Protein AF-A0A957ZI85-F1 (afdb_monomer)

Secondary structure (DSSP, 8-state):
---TTSHHHHHHHTTT-HHHHHHHHHHHTTS---HHHHHHHHHHHHHS--GGGHHHHHHHHHHHHHTTTTT-GGGHHHHHHHHHHGGG--GGGHHHHHHHHT---EETTTTEE--HHHHHHHHHHHHTT-HHHHHHHHHHHHT-S---TTT-TTHHHHHHHHHHTT-HHHHHHHHHHT---TT----S-HHHHHHHHHT-TTS-HHHHHHHHHHHTT---HHHHHHHHHHHHS-TTS---HHHHHHHHHHHHTT-

Sequence (255 aa):
MSDERSPAAALRSLAGRPEEASELAATIIQGNHTKDILRAALKVLAEYPNYAARPALITLYTRSGRDKGKHDQGGYLRAAILKALQPVARREDADLLIQACETYEYWPPDFAEDAVLIRSAGLVALADLDDEAARYQAARILVDPLVARMTGEPAVTAARVLGALGDTLPLYALACQNVPAEDALVTCVPEVTAECLRQLTALPVMVAERLLERYAATNSSILRMGLFDLMLNHREGPLGRSYLARFLQETTDMD

Solvent-accessible surface area (backbone atoms only — not comparable to full-atom values): 13665 Å² total; per-residue (Å²): 133,85,64,78,82,37,71,60,45,52,50,59,74,31,68,96,36,60,68,63,33,19,55,52,22,46,54,52,56,66,53,94,67,56,70,69,48,44,52,53,28,31,50,42,25,48,75,35,69,49,67,85,32,41,69,41,40,53,51,45,42,58,58,58,58,70,61,70,33,80,91,30,71,52,24,58,60,52,19,40,38,36,48,29,33,40,89,50,62,53,67,90,46,44,66,61,24,52,50,28,51,69,47,80,40,68,49,84,91,79,54,50,75,37,18,36,49,24,21,33,28,14,42,56,38,24,47,79,62,36,59,68,63,26,47,56,52,22,57,55,40,48,72,46,85,82,44,40,90,91,62,21,31,27,20,31,51,19,35,51,52,30,31,76,73,64,49,45,64,68,35,50,52,51,38,68,60,53,50,80,53,100,83,56,74,69,81,69,56,56,54,31,43,10,41,20,37,41,44,44,24,79,55,58,66,76,58,51,51,52,48,45,69,58,48,69,81,53,88,48,66,57,42,45,49,14,48,47,47,17,29,60,58,18,73,93,46,67,48,64,58,72,58,56,54,49,52,54,50,60,54,60,76,72,110

Mean predicted aligned error: 5.29 Å

Structure (mmCIF, N/CA/C/O backbone):
data_AF-A0A957ZI85-F1
#
_entry.id   AF-A0A957ZI85-F1
#
loop_
_atom_site.group_PDB
_atom_site.id
_atom_site.type_symbol
_atom_site.label_atom_id
_atom_site.label_alt_id
_atom_site.label_comp_id
_atom_site.label_asym_id
_atom_site.label_entity_id
_atom_site.label_seq_id
_atom_site.pdbx_PDB_ins_code
_atom_site.Cartn_x
_atom_site.Cartn_y
_atom_site.Cartn_z
_atom_site.occupancy
_atom_site.B_iso_or_equiv
_atom_site.auth_seq_id
_atom_site.auth_comp_id
_atom_site.auth_asym_id
_atom_site.auth_atom_id
_atom_site.pdbx_PDB_model_num
ATOM 1 N N . MET A 1 1 ? 1.442 -11.304 39.304 1.00 41.91 1 MET A N 1
ATOM 2 C CA . MET A 1 1 ? 0.254 -12.113 38.969 1.00 41.91 1 MET A CA 1
ATOM 3 C C . MET A 1 1 ? -0.113 -11.809 37.531 1.00 41.91 1 MET A C 1
ATOM 5 O O . MET A 1 1 ? -0.599 -10.723 37.255 1.00 41.91 1 MET A O 1
ATOM 9 N N . SER A 1 2 ? 0.256 -12.701 36.617 1.00 46.19 2 SER A N 1
ATOM 10 C CA . SER A 1 2 ? -0.093 -12.643 35.197 1.00 46.19 2 SER A CA 1
ATOM 11 C C . SER A 1 2 ? -1.607 -12.775 35.045 1.00 46.19 2 SER A C 1
ATOM 13 O O . SER A 1 2 ? -2.190 -13.751 35.508 1.00 46.19 2 SER A O 1
ATOM 15 N N . ASP A 1 3 ? -2.240 -11.762 34.461 1.00 52.66 3 ASP A N 1
ATOM 16 C CA . ASP A 1 3 ? -3.693 -11.667 34.360 1.00 52.66 3 ASP A CA 1
ATOM 17 C C . ASP A 1 3 ? -4.217 -12.578 33.236 1.00 52.66 3 ASP A C 1
ATOM 19 O O . ASP A 1 3 ? -4.345 -12.177 32.073 1.00 52.66 3 ASP A O 1
ATOM 23 N N . GLU A 1 4 ? -4.496 -13.834 33.590 1.00 53.34 4 GLU A N 1
ATOM 24 C CA . GLU A 1 4 ? -5.172 -14.823 32.735 1.00 53.34 4 GLU A CA 1
ATOM 25 C C . GLU A 1 4 ? -6.558 -14.349 32.258 1.00 53.34 4 GLU A C 1
ATOM 27 O O . GLU A 1 4 ? -7.108 -14.929 31.326 1.00 53.34 4 GLU A O 1
ATOM 32 N N . ARG A 1 5 ? -7.108 -13.263 32.827 1.00 66.31 5 ARG A N 1
ATOM 33 C CA . ARG A 1 5 ? -8.379 -12.647 32.405 1.00 66.31 5 ARG A CA 1
ATOM 34 C C . ARG A 1 5 ? -8.211 -11.445 31.476 1.00 66.31 5 ARG A C 1
ATOM 36 O O . ARG A 1 5 ? -9.204 -10.810 31.121 1.00 66.31 5 ARG A O 1
ATOM 43 N N . SER A 1 6 ? -6.988 -11.107 31.068 1.00 82.38 6 SER A N 1
ATOM 44 C CA . SER A 1 6 ? -6.785 -9.991 30.141 1.00 82.38 6 SER A CA 1
ATOM 45 C C . SER A 1 6 ? -7.401 -10.298 28.760 1.00 82.38 6 SER A C 1
ATOM 47 O O . SER A 1 6 ? -7.265 -11.420 28.266 1.00 82.38 6 SER A O 1
ATOM 49 N N . PRO A 1 7 ? -8.013 -9.316 28.066 1.00 84.50 7 PRO A N 1
ATOM 50 C CA . PRO A 1 7 ? -8.567 -9.518 26.721 1.00 84.50 7 PRO A CA 1
ATOM 51 C C . PRO A 1 7 ? -7.552 -10.079 25.711 1.00 84.50 7 PRO A C 1
ATOM 53 O O . PRO A 1 7 ? -7.902 -10.851 24.824 1.00 84.50 7 PRO A O 1
ATOM 56 N N . ALA A 1 8 ? -6.268 -9.749 25.878 1.00 81.44 8 ALA A N 1
ATOM 57 C CA . ALA A 1 8 ? -5.191 -10.307 25.065 1.00 81.44 8 ALA A CA 1
ATOM 58 C C . ALA A 1 8 ? -4.946 -11.804 25.336 1.00 81.44 8 ALA A C 1
ATOM 60 O O . ALA A 1 8 ? -4.606 -12.541 24.413 1.00 81.44 8 ALA A O 1
ATOM 61 N N . ALA A 1 9 ? -5.101 -12.269 26.581 1.00 84.19 9 ALA A N 1
ATOM 62 C CA . ALA A 1 9 ? -5.040 -13.693 26.903 1.00 84.19 9 ALA A CA 1
ATOM 63 C C . ALA A 1 9 ? -6.247 -14.447 26.326 1.00 84.19 9 ALA A C 1
ATOM 65 O O . ALA A 1 9 ? -6.055 -15.510 25.741 1.00 84.19 9 ALA A O 1
ATOM 66 N N . ALA A 1 10 ? -7.442 -13.852 26.392 1.00 86.69 10 ALA A N 1
ATOM 67 C CA . ALA A 1 10 ? -8.656 -14.416 25.801 1.00 86.69 10 ALA A CA 1
ATOM 68 C C . ALA A 1 10 ? -8.564 -14.550 24.267 1.00 86.69 10 ALA A C 1
ATOM 70 O O . ALA A 1 10 ? -8.914 -15.590 23.719 1.00 86.69 10 ALA A O 1
ATOM 71 N N . LEU A 1 11 ? -8.011 -13.554 23.561 1.00 88.50 11 LEU A N 1
ATOM 72 C CA . LEU A 1 11 ? -7.757 -13.679 22.117 1.00 88.50 11 LEU A CA 1
ATOM 73 C C . LEU A 1 11 ? -6.770 -14.813 21.801 1.00 88.50 11 LEU A C 1
ATOM 75 O O . LEU A 1 11 ? -6.975 -15.562 20.851 1.00 88.50 11 LEU A O 1
ATOM 79 N N . ARG A 1 12 ? -5.715 -14.980 22.611 1.00 86.88 12 ARG A N 1
ATOM 80 C CA . ARG A 1 12 ? -4.753 -16.080 22.430 1.00 86.88 12 ARG A CA 1
ATOM 81 C C . ARG A 1 12 ? -5.372 -17.452 22.684 1.00 86.88 12 ARG A C 1
ATOM 83 O O . ARG A 1 12 ? -5.017 -18.395 21.986 1.00 86.88 12 ARG A O 1
ATOM 90 N N . SER A 1 13 ? -6.285 -17.579 23.647 1.00 89.69 13 SER A N 1
ATOM 91 C CA . SER A 1 13 ? -6.955 -18.857 23.919 1.00 89.69 13 SER A CA 1
ATOM 92 C C . SER A 1 13 ? -7.952 -19.262 22.830 1.00 89.69 13 SER A C 1
ATOM 94 O O . SER A 1 13 ? -8.371 -20.414 22.797 1.00 89.69 13 SER A O 1
ATOM 96 N N . LEU A 1 14 ? -8.319 -18.340 21.934 1.00 92.12 14 LEU A N 1
ATOM 97 C CA . LEU A 1 14 ? -9.145 -18.603 20.753 1.00 92.12 14 LEU A CA 1
ATOM 98 C C . LEU A 1 14 ? -8.314 -18.918 19.496 1.00 92.12 14 LEU A C 1
ATOM 100 O O . LEU A 1 14 ? -8.848 -18.924 18.389 1.00 92.12 14 LEU A O 1
ATOM 104 N N . ALA A 1 15 ? -7.014 -19.204 19.635 1.00 85.69 15 ALA A N 1
ATOM 105 C CA . ALA A 1 15 ? -6.193 -19.651 18.513 1.00 85.69 15 ALA A CA 1
ATOM 106 C C . ALA A 1 15 ? -6.822 -20.881 17.826 1.00 85.69 15 ALA A C 1
ATOM 108 O O . ALA A 1 15 ? -7.161 -21.867 18.480 1.00 85.69 15 ALA A O 1
ATOM 109 N N . GLY A 1 16 ? -6.994 -20.808 16.503 1.00 88.00 16 GLY A N 1
ATOM 110 C CA . GLY A 1 16 ? -7.672 -21.843 15.713 1.00 88.00 16 GLY A CA 1
ATOM 111 C C . GLY A 1 16 ? -9.207 -21.767 15.711 1.00 88.00 16 GLY A C 1
ATOM 112 O O . GLY A 1 16 ? -9.840 -22.624 15.101 1.00 88.00 16 GLY A O 1
ATOM 113 N N . ARG A 1 17 ? -9.812 -20.756 16.352 1.00 94.94 17 ARG A N 1
ATOM 114 C CA . ARG A 1 17 ? -11.267 -20.502 16.374 1.00 94.94 17 ARG A CA 1
ATOM 115 C C . ARG A 1 17 ? -11.562 -19.117 15.776 1.00 94.94 17 ARG A C 1
ATOM 117 O O . ARG A 1 17 ? -11.814 -18.171 16.523 1.00 94.94 17 ARG A O 1
ATOM 124 N N . PRO A 1 18 ? -11.473 -18.971 14.440 1.00 94.00 18 PRO A N 1
ATOM 125 C CA . PRO A 1 18 ? -11.445 -17.664 13.781 1.00 94.00 18 PRO A CA 1
ATOM 126 C C . PRO A 1 18 ? -12.722 -16.842 13.987 1.00 94.00 18 PRO A C 1
ATOM 128 O O . PRO A 1 18 ? -12.631 -15.648 14.256 1.00 94.00 18 PRO A O 1
ATOM 131 N N . GLU A 1 19 ? -13.898 -17.471 13.924 1.00 94.38 19 GLU A N 1
ATOM 132 C CA . GLU A 1 19 ? -15.188 -16.790 14.105 1.00 94.38 19 GLU A CA 1
ATOM 133 C C . GLU A 1 19 ? -15.306 -16.177 15.508 1.00 94.38 19 GLU A C 1
ATOM 135 O O . GLU A 1 19 ? -15.520 -14.976 15.655 1.00 94.38 19 GLU A O 1
ATOM 140 N N . GLU A 1 20 ? -15.046 -16.967 16.549 1.00 95.94 20 GLU A N 1
ATOM 141 C CA . GLU A 1 20 ? -15.120 -16.502 17.939 1.00 95.94 20 GLU A CA 1
ATOM 142 C C . GLU A 1 20 ? -14.052 -15.455 18.266 1.00 95.94 20 GLU A C 1
ATOM 144 O O . GLU A 1 20 ? -14.311 -14.490 18.990 1.00 95.94 20 GLU A O 1
ATOM 149 N N . ALA A 1 21 ? -12.840 -15.620 17.726 1.00 95.81 21 ALA A N 1
ATOM 150 C CA . ALA A 1 21 ? -11.788 -14.622 17.867 1.00 95.81 21 ALA A CA 1
ATOM 151 C C . ALA A 1 21 ? -12.209 -13.292 17.224 1.00 95.81 21 ALA A C 1
ATOM 153 O O . ALA A 1 21 ? -11.975 -12.230 17.805 1.00 95.81 21 ALA A O 1
ATOM 154 N N . SER A 1 22 ? -12.861 -13.352 16.061 1.00 96.81 22 SER A N 1
ATOM 155 C CA . SER A 1 22 ? -13.368 -12.191 15.331 1.00 96.81 22 SER A CA 1
ATOM 156 C C . SER A 1 22 ? -14.503 -11.479 16.080 1.00 96.81 22 SER A C 1
ATOM 158 O O . SER A 1 22 ? -14.484 -10.252 16.212 1.00 96.81 22 SER A O 1
ATOM 160 N N . GLU A 1 23 ? -15.453 -12.217 16.658 1.00 97.19 23 GLU A N 1
ATOM 161 C CA . GLU A 1 23 ? -16.519 -11.662 17.510 1.00 97.19 23 GLU A CA 1
ATOM 162 C C . GLU A 1 23 ? -15.967 -10.989 18.777 1.00 97.19 23 GLU A C 1
ATOM 164 O O . GLU A 1 23 ? -16.347 -9.860 19.122 1.00 97.19 23 GLU A O 1
ATOM 169 N N . LEU A 1 24 ? -15.018 -11.645 19.454 1.00 96.50 24 LEU A N 1
ATOM 170 C CA . LEU A 1 24 ? -14.359 -11.071 20.625 1.00 96.50 24 LEU A CA 1
ATOM 171 C C . LEU A 1 24 ? -13.568 -9.812 20.248 1.00 96.50 24 LEU A C 1
ATOM 173 O O . LEU A 1 24 ? -13.651 -8.800 20.944 1.00 96.50 24 LEU A O 1
ATOM 177 N N . ALA A 1 25 ? -12.830 -9.838 19.137 1.00 97.38 25 ALA A N 1
ATOM 178 C CA . ALA A 1 25 ? -12.077 -8.686 18.657 1.00 97.38 25 ALA A CA 1
ATOM 179 C C . ALA A 1 25 ? -12.993 -7.499 18.311 1.00 97.38 25 ALA A C 1
ATOM 181 O O . ALA A 1 25 ? -12.693 -6.368 18.703 1.00 97.38 25 ALA A O 1
ATOM 182 N N . ALA A 1 26 ? -14.138 -7.752 17.665 1.00 97.50 26 ALA A N 1
ATOM 183 C CA . ALA A 1 26 ? -15.158 -6.741 17.383 1.00 97.50 26 ALA A CA 1
ATOM 184 C C . ALA A 1 26 ? -15.725 -6.105 18.665 1.00 97.50 26 ALA A C 1
ATOM 186 O O . ALA A 1 26 ? -16.021 -4.908 18.686 1.00 97.50 26 ALA A O 1
ATOM 187 N N . THR A 1 27 ? -15.835 -6.883 19.745 1.00 96.62 27 THR A N 1
ATOM 188 C CA . THR A 1 27 ? -16.238 -6.383 21.069 1.00 96.62 27 THR A CA 1
ATOM 189 C C . THR A 1 27 ? -15.130 -5.542 21.709 1.00 96.62 27 THR A C 1
ATOM 191 O O . THR A 1 27 ? -15.390 -4.451 22.216 1.00 96.62 27 THR A O 1
ATOM 194 N N . ILE A 1 28 ? -13.875 -6.000 21.641 1.00 96.38 28 ILE A N 1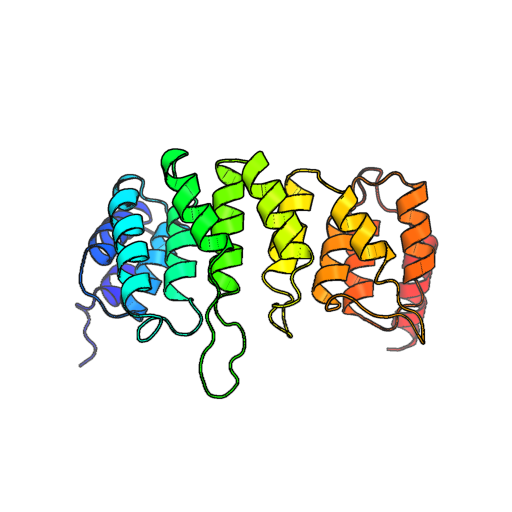
ATOM 195 C CA . ILE A 1 28 ? -12.717 -5.298 22.216 1.00 96.38 28 ILE A CA 1
ATOM 196 C C . ILE A 1 28 ? -12.553 -3.900 21.608 1.00 96.38 28 ILE A C 1
ATOM 198 O O . ILE A 1 28 ? -12.340 -2.940 22.343 1.00 96.38 28 ILE A O 1
ATOM 202 N N . ILE A 1 29 ? -12.672 -3.735 20.288 1.00 96.69 29 ILE A N 1
ATOM 203 C CA . ILE A 1 29 ? -12.436 -2.421 19.657 1.00 96.69 29 ILE A CA 1
ATOM 204 C C . ILE A 1 29 ? -13.476 -1.349 20.034 1.00 96.69 29 ILE A C 1
ATOM 206 O O . ILE A 1 29 ? -13.202 -0.159 19.877 1.00 96.69 29 ILE A O 1
ATOM 210 N N . GLN A 1 30 ? -14.642 -1.751 20.553 1.00 95.38 30 GLN A N 1
ATOM 211 C CA . GLN A 1 30 ? -15.678 -0.836 21.050 1.00 95.38 30 GLN A CA 1
ATOM 212 C C . GLN A 1 30 ? -15.351 -0.292 22.449 1.00 95.38 30 GLN A C 1
ATOM 214 O O . GLN A 1 30 ? -15.857 0.758 22.845 1.00 95.38 30 GLN A O 1
ATOM 219 N N . GLY A 1 31 ? -14.501 -0.994 23.203 1.00 91.00 31 GLY A N 1
ATOM 220 C CA . GLY A 1 31 ? -14.116 -0.624 24.557 1.00 91.00 31 GLY A CA 1
ATOM 221 C C . GLY A 1 31 ? -13.015 0.441 24.640 1.00 91.00 31 GLY A C 1
ATOM 222 O O . GLY A 1 31 ? -12.443 0.911 23.650 1.00 91.00 31 GLY A O 1
ATOM 223 N N . ASN A 1 32 ? -12.679 0.800 25.880 1.00 88.38 32 ASN A N 1
ATOM 224 C CA . ASN A 1 32 ? -11.521 1.629 26.210 1.00 88.38 32 ASN A CA 1
ATOM 225 C C . ASN A 1 32 ? -10.383 0.729 26.694 1.00 88.38 32 ASN A C 1
ATOM 227 O O . ASN A 1 32 ? -10.221 0.496 27.891 1.00 88.38 32 ASN A O 1
ATOM 231 N N . HIS A 1 33 ? -9.608 0.206 25.746 1.00 90.94 33 HIS A N 1
ATOM 232 C CA . HIS A 1 33 ? -8.464 -0.658 26.026 1.00 90.94 33 HIS A CA 1
ATOM 233 C C . HIS A 1 33 ? -7.139 0.018 25.676 1.00 90.94 33 HIS A C 1
ATOM 235 O O . HIS A 1 33 ? -7.088 1.016 24.957 1.00 90.94 33 HIS A O 1
ATOM 241 N N . THR A 1 34 ? -6.048 -0.546 26.193 1.00 90.06 34 THR A N 1
ATOM 242 C CA . THR A 1 34 ? -4.695 -0.108 25.850 1.00 90.06 34 THR A CA 1
ATOM 243 C C . THR A 1 34 ? -4.392 -0.372 24.375 1.00 90.06 34 THR A C 1
ATOM 245 O O . THR A 1 34 ? -4.994 -1.245 23.743 1.00 90.06 34 THR A O 1
ATOM 248 N N . LYS A 1 35 ? -3.417 0.359 23.821 1.00 88.88 35 LYS A N 1
ATOM 249 C CA . LYS A 1 35 ? -3.031 0.231 22.407 1.00 88.88 35 LYS A CA 1
ATOM 250 C C . LYS A 1 35 ? -2.642 -1.196 22.032 1.00 88.88 35 LYS A C 1
ATOM 252 O O . LYS A 1 35 ? -3.005 -1.646 20.955 1.00 88.88 35 LYS A O 1
ATOM 257 N N . ASP A 1 36 ? -1.948 -1.913 22.911 1.00 89.94 36 ASP A N 1
ATOM 258 C CA . ASP A 1 36 ? -1.498 -3.280 22.625 1.00 89.94 36 ASP A CA 1
ATOM 259 C C . ASP A 1 36 ? -2.671 -4.255 22.501 1.00 89.94 36 ASP A C 1
ATOM 261 O O . ASP A 1 36 ? -2.697 -5.083 21.590 1.00 89.94 36 ASP A O 1
ATOM 265 N N . ILE A 1 37 ? -3.684 -4.111 23.363 1.00 93.69 37 ILE A N 1
ATOM 266 C CA . ILE A 1 37 ? -4.919 -4.901 23.286 1.00 93.69 37 ILE A CA 1
ATOM 267 C C . ILE A 1 37 ? -5.675 -4.566 21.996 1.00 93.69 37 ILE A C 1
ATOM 269 O O . ILE A 1 37 ? -6.098 -5.475 21.282 1.00 93.69 37 ILE A O 1
ATOM 273 N N . LEU A 1 38 ? -5.800 -3.276 21.667 1.00 94.88 38 LEU A N 1
ATOM 274 C CA . LEU A 1 38 ? -6.449 -2.844 20.429 1.00 94.88 38 LEU A CA 1
ATOM 275 C C . LEU A 1 38 ? -5.714 -3.381 19.196 1.00 94.88 38 LEU A C 1
ATOM 277 O O . LEU A 1 38 ? -6.351 -3.930 18.309 1.00 94.88 38 LEU A O 1
ATOM 281 N N . ARG A 1 39 ? -4.380 -3.301 19.146 1.00 94.38 39 ARG A N 1
ATOM 282 C CA . ARG A 1 39 ? -3.583 -3.827 18.026 1.00 94.38 39 ARG A CA 1
ATOM 283 C C . ARG A 1 39 ? -3.730 -5.337 17.868 1.00 94.38 39 ARG A C 1
ATOM 285 O O . ARG A 1 39 ? -3.785 -5.809 16.736 1.00 94.38 39 ARG A O 1
ATOM 292 N N . ALA A 1 40 ? -3.817 -6.086 18.968 1.00 94.38 40 ALA A N 1
ATOM 293 C CA . ALA A 1 40 ? -4.078 -7.522 18.912 1.00 94.38 40 ALA A CA 1
ATOM 294 C C . ALA A 1 40 ? -5.463 -7.820 18.312 1.00 94.38 40 ALA A C 1
ATOM 296 O O . ALA A 1 40 ? -5.562 -8.640 17.404 1.00 94.38 40 ALA A O 1
ATOM 297 N N . ALA A 1 41 ? -6.507 -7.114 18.757 1.00 97.38 41 ALA A N 1
ATOM 298 C CA . ALA A 1 41 ? -7.855 -7.258 18.206 1.00 97.38 41 ALA A CA 1
ATOM 299 C C . ALA A 1 41 ? -7.929 -6.842 16.725 1.00 97.38 41 ALA A C 1
ATOM 301 O O . ALA A 1 41 ? -8.490 -7.561 15.907 1.00 97.38 41 ALA A O 1
ATOM 302 N N . LEU A 1 42 ? -7.306 -5.722 16.352 1.00 97.94 42 LEU A N 1
ATOM 303 C CA . LEU A 1 42 ? -7.251 -5.249 14.966 1.00 97.94 42 LEU A CA 1
ATOM 304 C C . LEU A 1 42 ? -6.506 -6.223 14.051 1.00 97.94 42 LEU A C 1
ATOM 306 O O . LEU A 1 42 ? -6.923 -6.417 12.916 1.00 97.94 42 LEU A O 1
ATOM 310 N N . LYS A 1 43 ? -5.441 -6.874 14.541 1.00 96.38 43 LYS A N 1
ATOM 311 C CA . LYS A 1 43 ? -4.761 -7.937 13.790 1.00 96.38 43 LYS A CA 1
ATOM 312 C C . LYS A 1 43 ? -5.713 -9.099 13.500 1.00 96.38 43 LYS A C 1
ATOM 314 O O . LYS A 1 43 ? -5.748 -9.567 12.370 1.00 96.38 43 LYS A O 1
ATOM 319 N N . VAL A 1 44 ? -6.495 -9.523 14.496 1.00 97.12 44 VAL A N 1
ATOM 320 C CA . VAL A 1 44 ? -7.509 -10.572 14.315 1.00 97.12 44 VAL A CA 1
ATOM 321 C C . VAL A 1 44 ? -8.566 -10.141 13.302 1.00 97.12 44 VAL A C 1
ATOM 323 O O . VAL A 1 44 ? -8.880 -10.922 12.420 1.00 97.12 44 VAL A O 1
ATOM 326 N N . LEU A 1 45 ? -9.067 -8.904 13.368 1.00 98.00 45 LEU A N 1
ATOM 327 C CA . LEU A 1 45 ? -10.071 -8.404 12.418 1.00 98.00 45 LEU A CA 1
ATOM 328 C C . LEU A 1 45 ? -9.530 -8.216 10.994 1.00 98.00 45 LEU A C 1
ATOM 330 O O . LEU A 1 45 ? -10.293 -8.335 10.044 1.00 98.00 45 LEU A O 1
ATOM 334 N N . ALA A 1 46 ? -8.237 -7.937 10.830 1.00 97.12 46 ALA A N 1
ATOM 335 C CA . ALA A 1 46 ? -7.609 -7.894 9.511 1.00 97.12 46 ALA A CA 1
ATOM 336 C C . ALA A 1 46 ? -7.447 -9.299 8.896 1.00 97.12 46 ALA A C 1
ATOM 338 O O . ALA A 1 46 ? -7.515 -9.441 7.681 1.00 97.12 46 ALA A O 1
ATOM 339 N N . GLU A 1 47 ? -7.236 -10.329 9.723 1.00 96.25 47 GLU A N 1
ATOM 340 C CA . GLU A 1 47 ? -7.093 -11.726 9.282 1.00 96.25 47 GLU A CA 1
ATOM 341 C C . GLU A 1 47 ? -8.452 -12.430 9.105 1.00 96.25 47 GLU A C 1
ATOM 343 O O . GLU A 1 47 ? -8.647 -13.179 8.151 1.00 96.25 47 GLU A O 1
ATOM 348 N N . TYR A 1 48 ? -9.407 -12.148 9.995 1.00 97.00 48 TYR A N 1
ATOM 349 C CA . TYR A 1 48 ? -10.756 -12.715 10.032 1.00 97.00 48 TYR A CA 1
ATOM 350 C C . TYR A 1 48 ? -11.792 -11.579 10.123 1.00 97.00 48 TYR A C 1
ATOM 352 O O . TYR A 1 48 ? -12.225 -11.219 11.226 1.00 97.00 48 TYR A O 1
ATOM 360 N N . PRO A 1 49 ? -12.181 -10.983 8.981 1.00 97.31 49 PRO A N 1
ATOM 361 C CA . PRO A 1 49 ? -13.024 -9.792 8.947 1.00 97.31 49 PRO A CA 1
ATOM 362 C C . PRO A 1 49 ? -14.407 -9.991 9.571 1.00 97.31 49 PRO A C 1
ATOM 364 O O . PRO A 1 49 ? -15.091 -10.975 9.302 1.00 97.31 49 PRO A O 1
ATOM 367 N N . ASN A 1 50 ? -14.854 -9.004 10.354 1.00 97.81 50 ASN A N 1
ATOM 368 C CA . ASN A 1 50 ? -16.209 -8.950 10.904 1.00 97.81 50 ASN A CA 1
ATOM 369 C C . ASN A 1 50 ? -16.964 -7.739 10.350 1.00 97.81 50 ASN A C 1
ATOM 371 O O . ASN A 1 50 ? -16.714 -6.603 10.757 1.00 97.81 50 ASN A O 1
ATOM 375 N N . TYR A 1 51 ? -17.932 -7.963 9.461 1.00 97.00 51 TYR A N 1
ATOM 376 C CA . TYR A 1 51 ? -18.705 -6.878 8.844 1.00 97.00 51 TYR A CA 1
ATOM 377 C C . TYR A 1 51 ? -19.493 -6.031 9.854 1.00 97.00 51 TYR A C 1
ATOM 379 O O . TYR A 1 51 ? -19.693 -4.836 9.627 1.00 97.00 51 TYR A O 1
ATOM 387 N N . ALA A 1 52 ? -19.904 -6.608 10.989 1.00 97.25 52 ALA A N 1
ATOM 388 C CA . ALA A 1 52 ? -20.589 -5.866 12.046 1.00 97.25 52 ALA A CA 1
ATOM 389 C C . ALA A 1 52 ? -19.644 -4.918 12.810 1.00 97.25 52 ALA A C 1
ATOM 391 O O . ALA A 1 52 ? -20.107 -3.963 13.431 1.00 97.25 52 ALA A O 1
ATOM 392 N N . ALA A 1 53 ? -18.324 -5.128 12.730 1.00 98.06 53 ALA A N 1
ATOM 393 C CA . ALA A 1 53 ? -17.323 -4.283 13.380 1.00 98.06 53 ALA A CA 1
ATOM 394 C C . ALA A 1 53 ? -17.078 -2.950 12.650 1.00 98.06 53 ALA A C 1
ATOM 396 O O . ALA A 1 53 ? -16.494 -2.038 13.238 1.00 98.06 53 ALA A O 1
ATOM 397 N N . ARG A 1 54 ? -17.537 -2.797 11.398 1.00 98.44 54 ARG A N 1
ATOM 398 C CA . ARG A 1 54 ? -17.274 -1.606 10.570 1.00 98.44 54 ARG A CA 1
ATOM 399 C C . ARG A 1 54 ? -17.583 -0.272 11.282 1.00 98.44 54 ARG A C 1
ATOM 401 O O . ARG A 1 54 ? -16.687 0.572 11.327 1.00 98.44 54 ARG A O 1
ATOM 408 N N . PRO A 1 55 ? -18.769 -0.044 11.888 1.00 98.19 55 PRO A N 1
ATOM 409 C CA . PRO A 1 55 ? -19.051 1.228 12.563 1.00 98.19 55 PRO A CA 1
ATOM 410 C C . PRO A 1 55 ? -18.109 1.505 13.746 1.00 98.19 55 PRO A C 1
ATOM 412 O O . PRO A 1 55 ? -17.734 2.654 13.998 1.00 98.19 55 PRO A O 1
ATOM 415 N N . ALA A 1 56 ? -17.696 0.452 14.459 1.00 98.25 56 ALA A N 1
ATOM 416 C CA . ALA A 1 56 ? -16.758 0.556 15.571 1.00 98.25 56 ALA A CA 1
ATOM 417 C C . ALA A 1 56 ? -15.342 0.900 15.088 1.00 98.25 56 ALA A C 1
ATOM 419 O O . ALA A 1 56 ? -14.684 1.737 15.703 1.00 98.25 56 ALA A O 1
ATOM 420 N N . LEU A 1 57 ? -14.896 0.330 13.962 1.00 98.44 57 LEU A N 1
ATOM 421 C CA . LEU A 1 57 ? -13.614 0.661 13.330 1.00 98.44 57 LEU A CA 1
ATOM 422 C C . LEU A 1 57 ? -13.561 2.130 12.893 1.00 98.44 57 LEU A C 1
ATOM 424 O O . LEU A 1 57 ? -12.604 2.826 13.229 1.00 98.44 57 LEU A O 1
ATOM 428 N N . ILE A 1 58 ? -14.611 2.628 12.233 1.00 97.94 58 ILE A N 1
ATOM 429 C CA . ILE A 1 58 ? -14.719 4.042 11.826 1.00 97.94 58 ILE A CA 1
ATOM 430 C C . ILE A 1 58 ? -14.661 4.955 13.057 1.00 97.94 58 ILE A C 1
ATOM 432 O O . ILE A 1 58 ? -13.850 5.879 13.121 1.00 97.94 58 ILE A O 1
ATOM 436 N N . THR A 1 59 ? -15.463 4.652 14.083 1.00 96.50 59 THR A N 1
ATOM 437 C CA . THR A 1 59 ? -15.485 5.421 15.338 1.00 96.50 59 THR A CA 1
ATOM 438 C C . THR A 1 59 ? -14.115 5.431 16.016 1.00 96.50 59 THR A C 1
ATOM 440 O O . THR A 1 59 ? -13.652 6.477 16.482 1.00 96.50 59 THR A O 1
ATOM 443 N N . LEU A 1 60 ? -13.443 4.277 16.056 1.00 95.50 60 LEU A N 1
ATOM 444 C CA . LEU A 1 60 ? -12.115 4.136 16.638 1.00 95.50 60 LEU A CA 1
ATOM 445 C C . LEU A 1 60 ? -11.073 4.946 15.854 1.00 95.50 60 LEU A C 1
ATOM 447 O O . LEU A 1 60 ? -10.259 5.626 16.483 1.00 95.50 60 LEU A O 1
ATOM 451 N N . TYR A 1 61 ? -11.118 4.932 14.518 1.00 95.38 61 TYR A N 1
ATOM 452 C CA . TYR A 1 61 ? -10.244 5.742 13.662 1.00 95.38 61 TYR A CA 1
ATOM 453 C C . TYR A 1 61 ? -10.420 7.237 13.945 1.00 95.38 61 TYR A C 1
ATOM 455 O O . TYR A 1 61 ? -9.456 7.921 14.303 1.00 95.38 61 TYR A O 1
ATOM 463 N N . THR A 1 62 ? -11.663 7.730 13.890 1.00 92.50 62 THR A N 1
ATOM 464 C CA . THR A 1 62 ? -11.984 9.140 14.151 1.00 92.50 62 THR A CA 1
ATOM 465 C C . THR A 1 62 ? -11.548 9.566 15.549 1.00 92.50 62 THR A C 1
ATOM 467 O O . THR A 1 62 ? -10.955 10.631 15.707 1.00 92.50 62 THR A O 1
ATOM 470 N N . ARG A 1 63 ? -11.799 8.742 16.578 1.00 90.75 63 ARG A N 1
ATOM 471 C CA . ARG A 1 63 ? -11.364 9.025 17.955 1.00 90.75 63 ARG A CA 1
ATOM 472 C C . ARG A 1 63 ? -9.844 9.107 18.058 1.00 90.75 63 ARG A C 1
ATOM 474 O O . ARG A 1 63 ? -9.335 10.027 18.689 1.00 90.75 63 ARG A O 1
ATOM 481 N N . SER A 1 64 ? -9.135 8.174 17.426 1.00 89.88 64 SER A N 1
ATOM 482 C CA . SER A 1 64 ? -7.669 8.096 17.487 1.00 89.88 64 SER A CA 1
ATOM 483 C C . SER A 1 64 ? -6.989 9.293 16.813 1.00 89.88 64 SER A C 1
ATOM 485 O O . SER A 1 64 ? -5.885 9.661 17.202 1.00 89.88 64 SER A O 1
ATOM 487 N N . GLY A 1 65 ? -7.658 9.940 15.851 1.00 86.56 65 GLY A N 1
ATOM 488 C CA . GLY A 1 65 ? -7.170 11.155 15.193 1.00 86.56 65 GLY A CA 1
ATOM 489 C C . GLY A 1 65 ? -7.377 12.464 15.974 1.00 86.56 65 GLY A C 1
ATOM 490 O O . GLY A 1 65 ? -6.733 13.459 15.652 1.00 86.56 65 GLY A O 1
ATOM 491 N N . ARG A 1 66 ? -8.245 12.504 17.001 1.00 83.25 66 ARG A N 1
ATOM 492 C CA . ARG A 1 66 ? -8.608 13.764 17.691 1.00 83.25 66 ARG A CA 1
ATOM 493 C C . ARG A 1 66 ? -7.489 14.349 18.557 1.00 83.25 66 ARG A C 1
ATOM 495 O O . ARG A 1 66 ? -7.352 15.567 18.614 1.00 83.25 66 ARG A O 1
ATOM 502 N N . ASP A 1 67 ? -6.655 13.510 19.164 1.00 69.50 67 ASP A N 1
ATOM 503 C CA . ASP A 1 67 ? -5.616 13.950 20.111 1.00 69.50 67 ASP A CA 1
ATOM 504 C C . ASP A 1 67 ? -4.232 14.119 19.469 1.00 69.50 67 ASP A C 1
ATOM 506 O O . ASP A 1 67 ? -3.220 13.907 20.144 1.00 69.50 67 ASP A O 1
ATOM 510 N N . LYS A 1 68 ? -4.194 14.477 18.170 1.00 64.94 68 LYS A N 1
ATOM 511 C CA . LYS A 1 68 ? -2.981 14.696 17.357 1.00 64.94 68 LYS A CA 1
ATOM 512 C C . LYS A 1 68 ? -1.862 13.744 17.784 1.00 64.94 68 LYS A C 1
ATOM 514 O O . LYS A 1 68 ? -0.927 14.169 18.439 1.00 64.94 68 LYS A O 1
ATOM 519 N N . GLY A 1 69 ? -2.009 12.440 17.579 1.00 62.06 69 GLY A N 1
ATOM 520 C CA . GLY A 1 69 ? -0.910 11.491 17.788 1.00 62.06 69 GLY A CA 1
ATOM 521 C C . GLY A 1 69 ? -0.325 11.344 19.206 1.00 62.06 69 GLY A C 1
ATOM 522 O O . GLY A 1 69 ? 0.527 10.479 19.374 1.00 62.06 69 GLY A O 1
ATOM 523 N N . LYS A 1 70 ? -0.785 12.032 20.272 1.00 70.31 70 LYS A N 1
ATOM 524 C CA . LYS A 1 70 ? -0.299 11.764 21.656 1.00 70.31 70 LYS A CA 1
ATOM 525 C C . LYS A 1 70 ? -0.419 10.286 22.025 1.00 70.31 70 LYS A C 1
ATOM 527 O O . LYS A 1 70 ? 0.439 9.706 22.689 1.00 70.31 70 LYS A O 1
ATOM 532 N N . HIS A 1 71 ? -1.495 9.667 21.554 1.00 72.31 71 HIS A N 1
ATOM 533 C CA . HIS A 1 71 ? -1.783 8.255 21.742 1.00 72.31 71 HIS A CA 1
ATOM 534 C C . HIS A 1 71 ? -1.562 7.425 20.466 1.00 72.31 71 HIS A C 1
ATOM 536 O O . HIS A 1 71 ? -1.871 6.240 20.464 1.00 72.31 71 HIS A O 1
ATOM 542 N N . ASP A 1 72 ? -0.933 7.970 19.426 1.00 85.12 72 ASP A N 1
ATOM 543 C CA . ASP A 1 72 ? -0.657 7.268 18.163 1.00 85.12 72 ASP A CA 1
ATOM 544 C C . ASP A 1 72 ? 0.503 7.923 17.385 1.00 85.12 72 ASP A C 1
ATOM 546 O O . ASP A 1 72 ? 0.358 8.284 16.219 1.00 85.12 72 ASP A O 1
ATOM 550 N N . GLN A 1 73 ? 1.645 8.133 18.053 1.00 81.25 73 GLN A N 1
ATOM 551 C CA . GLN A 1 73 ? 2.860 8.633 17.401 1.00 81.25 73 GLN A CA 1
ATOM 552 C C . GLN A 1 73 ? 3.286 7.637 16.316 1.00 81.25 73 GLN A C 1
ATOM 554 O O . GLN A 1 73 ? 3.336 6.432 16.579 1.00 81.25 73 GLN A O 1
ATOM 559 N N . GLY A 1 74 ? 3.545 8.125 15.103 1.00 81.25 74 GLY A N 1
ATOM 560 C CA . GLY A 1 74 ? 3.830 7.277 13.939 1.00 81.25 74 GLY A CA 1
ATOM 561 C C . GLY A 1 74 ? 2.601 6.644 13.274 1.00 81.25 74 GLY A C 1
ATOM 562 O O . GLY A 1 74 ? 2.743 5.815 12.380 1.00 81.25 74 GLY A O 1
ATOM 563 N N . GLY A 1 75 ? 1.383 6.957 13.733 1.00 89.50 75 GLY A N 1
ATOM 564 C CA . GLY A 1 75 ? 0.150 6.535 13.062 1.00 89.50 75 GLY A CA 1
ATOM 565 C C . GLY A 1 75 ? -0.116 5.024 13.026 1.00 89.50 75 GLY A C 1
ATOM 566 O O . GLY A 1 75 ? -0.987 4.574 12.281 1.00 89.50 75 GLY A O 1
ATOM 567 N N . TYR A 1 76 ? 0.625 4.217 13.793 1.00 92.31 76 TYR A N 1
ATOM 568 C CA . TYR A 1 76 ? 0.569 2.753 13.738 1.00 92.31 76 TYR A CA 1
ATOM 569 C C . TYR A 1 76 ? -0.803 2.183 14.107 1.00 92.31 76 TYR A C 1
ATOM 571 O O . TYR A 1 76 ? -1.231 1.185 13.521 1.00 92.31 76 TYR A O 1
ATOM 579 N N . LEU A 1 77 ? -1.487 2.776 15.091 1.00 94.00 77 LEU A N 1
ATOM 580 C CA . LEU A 1 77 ? -2.823 2.347 15.493 1.00 94.00 77 LEU A CA 1
ATOM 581 C C . LEU A 1 77 ? -3.827 2.676 14.391 1.00 94.00 77 LEU A C 1
ATOM 583 O O . LEU A 1 77 ? -4.567 1.787 13.981 1.00 94.00 77 LEU A O 1
ATOM 587 N N . ARG A 1 78 ? -3.825 3.907 13.866 1.00 95.56 78 ARG A N 1
ATOM 588 C CA . ARG A 1 78 ? -4.706 4.286 12.749 1.00 95.56 78 ARG A CA 1
ATOM 589 C C . ARG A 1 78 ? -4.456 3.466 11.493 1.00 95.56 78 ARG A C 1
ATOM 591 O O . ARG A 1 78 ? -5.421 2.992 10.903 1.00 95.56 78 ARG A O 1
ATOM 598 N N . ALA A 1 79 ? -3.203 3.194 11.143 1.00 96.69 79 ALA A N 1
ATOM 599 C CA . ALA A 1 79 ? -2.877 2.293 10.042 1.00 96.69 79 ALA A CA 1
ATOM 600 C C . ALA A 1 79 ? -3.423 0.871 10.278 1.00 96.69 79 ALA A C 1
ATOM 602 O O . ALA A 1 79 ? -3.961 0.257 9.360 1.00 96.69 79 ALA A O 1
ATOM 603 N N . ALA A 1 80 ? -3.340 0.343 11.506 1.00 97.69 80 ALA A N 1
ATOM 604 C CA . ALA A 1 80 ? -3.919 -0.959 11.846 1.00 97.69 80 ALA A CA 1
ATOM 605 C C . ALA A 1 80 ? -5.457 -0.960 11.780 1.00 97.69 80 ALA A C 1
ATOM 607 O O . ALA A 1 80 ? -6.043 -1.955 11.360 1.00 97.69 80 ALA A O 1
ATOM 608 N N . ILE A 1 81 ? -6.106 0.148 12.153 1.00 98.12 81 ILE A N 1
ATOM 609 C CA . ILE A 1 81 ? -7.559 0.311 12.021 1.00 98.12 81 ILE A CA 1
ATOM 610 C C . ILE A 1 81 ? -7.967 0.302 10.548 1.00 98.12 81 ILE A C 1
ATOM 612 O O . ILE A 1 81 ? -8.891 -0.420 10.195 1.00 98.12 81 ILE A O 1
ATOM 616 N N . LEU A 1 82 ? -7.257 1.041 9.690 1.00 98.44 82 LEU A N 1
ATOM 617 C CA . LEU A 1 82 ? -7.524 1.073 8.248 1.00 98.44 82 LEU A CA 1
ATOM 618 C C . LEU A 1 82 ? -7.338 -0.306 7.599 1.00 98.44 82 LEU A C 1
ATOM 620 O O . LEU A 1 82 ? -8.183 -0.722 6.816 1.00 98.44 82 LEU A O 1
ATOM 624 N N . LYS A 1 83 ? -6.303 -1.061 7.990 1.00 98.44 83 LYS A N 1
ATOM 625 C CA . LYS A 1 83 ? -6.103 -2.450 7.533 1.00 98.44 83 LYS A CA 1
ATOM 626 C C . LYS A 1 83 ? -7.235 -3.390 7.960 1.00 98.44 83 LYS A C 1
ATOM 628 O O . LYS A 1 83 ? -7.639 -4.241 7.183 1.00 98.44 83 LYS A O 1
ATOM 633 N N . ALA A 1 84 ? -7.752 -3.242 9.180 1.00 98.56 84 ALA A N 1
ATOM 634 C CA . ALA A 1 84 ? -8.907 -4.015 9.640 1.00 98.56 84 ALA A CA 1
ATOM 635 C C . ALA A 1 84 ? -10.225 -3.555 8.988 1.00 98.56 84 ALA A C 1
ATOM 637 O O . ALA A 1 84 ? -11.152 -4.349 8.849 1.00 98.56 84 ALA A O 1
ATOM 638 N N . LEU A 1 85 ? -10.318 -2.278 8.600 1.00 98.62 85 LEU A N 1
ATOM 639 C CA . LEU A 1 85 ? -11.469 -1.706 7.904 1.00 98.62 85 LEU A CA 1
ATOM 640 C C . LEU A 1 85 ? -11.530 -2.156 6.444 1.00 98.62 85 LEU A C 1
ATOM 642 O O . LEU A 1 85 ? -12.623 -2.460 5.987 1.00 98.62 85 LEU A O 1
ATOM 646 N N . GLN A 1 86 ? -10.391 -2.235 5.748 1.00 98.25 86 GLN A N 1
ATOM 647 C CA . GLN A 1 86 ? -10.276 -2.588 4.326 1.00 98.25 86 GLN A CA 1
ATOM 648 C C . GLN A 1 86 ? -11.264 -3.686 3.866 1.00 98.25 86 GLN A C 1
ATOM 650 O O . GLN A 1 86 ? -12.117 -3.384 3.035 1.00 98.25 86 GLN A O 1
ATOM 655 N N . PRO A 1 87 ? -11.254 -4.916 4.422 1.00 98.00 87 PRO A N 1
ATOM 656 C CA . PRO A 1 87 ? -12.103 -6.008 3.927 1.00 98.00 87 PRO A CA 1
ATOM 657 C C . PRO A 1 87 ? -13.607 -5.824 4.189 1.00 98.00 87 PRO A C 1
ATOM 659 O O . PRO A 1 87 ? -14.429 -6.556 3.635 1.00 98.00 87 PRO A O 1
ATOM 662 N N . VAL A 1 88 ? -13.984 -4.888 5.064 1.00 98.31 88 VAL A N 1
ATOM 663 C CA . VAL A 1 88 ? -15.383 -4.619 5.434 1.00 98.31 88 VAL A CA 1
ATOM 664 C C . VAL A 1 88 ? -15.851 -3.231 5.007 1.00 98.31 88 VAL A C 1
ATOM 666 O O . VAL A 1 88 ? -17.008 -2.888 5.257 1.00 98.31 88 VAL A O 1
ATOM 669 N N . ALA A 1 89 ? -14.974 -2.434 4.396 1.00 98.06 89 ALA A N 1
ATOM 670 C CA . ALA A 1 89 ? -15.251 -1.071 3.984 1.00 98.06 89 ALA A CA 1
ATOM 671 C C . ALA A 1 89 ? -16.321 -1.036 2.884 1.00 98.06 89 ALA A C 1
ATOM 673 O O . ALA A 1 89 ? -16.548 -2.001 2.150 1.00 98.06 89 ALA A O 1
ATOM 674 N N . ARG A 1 90 ? -17.028 0.087 2.794 1.00 98.06 90 ARG A N 1
ATOM 675 C CA . ARG A 1 90 ? -18.084 0.326 1.806 1.00 98.06 90 ARG A CA 1
ATOM 676 C C . ARG A 1 90 ? -17.781 1.599 1.046 1.00 98.06 90 ARG A C 1
ATOM 678 O O . ARG A 1 90 ? -17.087 2.463 1.556 1.00 98.06 90 ARG A O 1
ATOM 685 N N . ARG A 1 91 ? -18.384 1.771 -0.132 1.00 96.75 91 ARG A N 1
ATOM 686 C CA . ARG A 1 91 ? -18.178 2.966 -0.970 1.00 96.75 91 ARG A CA 1
ATOM 687 C C . ARG A 1 91 ? -18.400 4.297 -0.232 1.00 96.75 91 ARG A C 1
ATOM 689 O O . ARG A 1 91 ? -17.716 5.266 -0.523 1.00 96.75 91 ARG A O 1
ATOM 696 N N . GLU A 1 92 ? -19.297 4.340 0.753 1.00 97.06 92 GLU A N 1
ATOM 697 C CA . GLU A 1 92 ? -19.524 5.519 1.609 1.00 97.06 92 GLU A CA 1
ATOM 698 C C . GLU A 1 92 ? -18.331 5.875 2.532 1.00 97.06 92 GLU A C 1
ATOM 700 O O . GLU A 1 92 ? -18.302 6.966 3.090 1.00 97.06 92 GLU A O 1
ATOM 705 N N . ASP A 1 93 ? -17.342 4.986 2.682 1.00 98.19 93 ASP A N 1
ATOM 706 C CA . ASP A 1 93 ? -16.090 5.225 3.417 1.00 98.19 93 ASP A CA 1
ATOM 707 C C . ASP A 1 93 ? -15.008 5.904 2.567 1.00 98.19 93 ASP A C 1
ATOM 709 O O . ASP A 1 93 ? -13.960 6.263 3.106 1.00 98.19 93 ASP A O 1
ATOM 713 N N . ALA A 1 94 ? -15.220 6.071 1.256 1.00 97.75 94 ALA A N 1
ATOM 714 C CA . ALA A 1 94 ? -14.190 6.560 0.339 1.00 97.75 94 ALA A CA 1
ATOM 715 C C . ALA A 1 94 ? -13.595 7.905 0.790 1.00 97.75 94 ALA A C 1
ATOM 717 O O . ALA A 1 94 ? -12.375 8.048 0.819 1.00 97.75 94 ALA A O 1
ATOM 718 N N . ASP A 1 95 ? -14.427 8.845 1.247 1.00 97.81 95 ASP A N 1
ATOM 719 C CA . ASP A 1 95 ? -13.969 10.154 1.732 1.00 97.81 95 ASP A CA 1
ATOM 720 C C . ASP A 1 95 ? -13.039 10.036 2.952 1.00 97.81 95 ASP A C 1
ATOM 722 O O . ASP A 1 95 ? -12.039 10.750 3.053 1.00 97.81 95 ASP A O 1
ATOM 726 N N . LEU A 1 96 ? -13.315 9.095 3.865 1.00 97.88 96 LEU A N 1
ATOM 727 C CA . LEU A 1 96 ? -12.453 8.829 5.022 1.00 97.88 96 LEU A CA 1
ATOM 728 C C . LEU A 1 96 ? -11.092 8.277 4.580 1.00 97.88 96 LEU A C 1
ATOM 730 O O . LEU A 1 96 ? -10.062 8.637 5.155 1.00 97.88 96 LEU A O 1
ATOM 734 N N . LEU A 1 97 ? -11.073 7.414 3.563 1.00 98.50 97 LEU A N 1
ATOM 735 C CA . LEU A 1 97 ? -9.848 6.814 3.030 1.00 98.50 97 LEU A CA 1
ATOM 736 C C . LEU A 1 97 ? -9.029 7.810 2.199 1.00 98.50 97 LEU A C 1
ATOM 738 O O . LEU A 1 97 ? -7.802 7.825 2.299 1.00 98.50 97 LEU A O 1
ATOM 742 N N . ILE A 1 98 ? -9.690 8.702 1.457 1.00 98.44 98 ILE A N 1
ATOM 743 C CA . ILE A 1 98 ? -9.056 9.855 0.805 1.00 98.44 98 ILE A CA 1
ATOM 744 C C . ILE A 1 98 ? -8.401 10.749 1.862 1.00 98.44 98 ILE A C 1
ATOM 746 O O . ILE A 1 98 ? -7.213 11.053 1.761 1.00 98.44 98 ILE A O 1
ATOM 750 N N . GLN A 1 99 ? -9.120 11.078 2.939 1.00 97.00 99 GLN A N 1
ATOM 751 C CA . GLN A 1 99 ? -8.556 11.854 4.043 1.00 97.00 99 GLN A CA 1
ATOM 752 C C . GLN A 1 99 ? -7.352 11.145 4.693 1.00 97.00 99 GLN A C 1
ATOM 754 O O . GLN A 1 99 ? -6.374 11.793 5.074 1.00 97.00 99 GLN A O 1
ATOM 759 N N . ALA A 1 100 ? -7.381 9.813 4.808 1.00 97.19 100 ALA A N 1
ATOM 760 C CA . ALA A 1 100 ? -6.235 9.039 5.284 1.00 97.19 100 ALA A CA 1
ATOM 761 C C . ALA A 1 100 ? -5.013 9.181 4.355 1.00 97.19 100 ALA A C 1
ATOM 763 O O . ALA A 1 100 ? -3.902 9.371 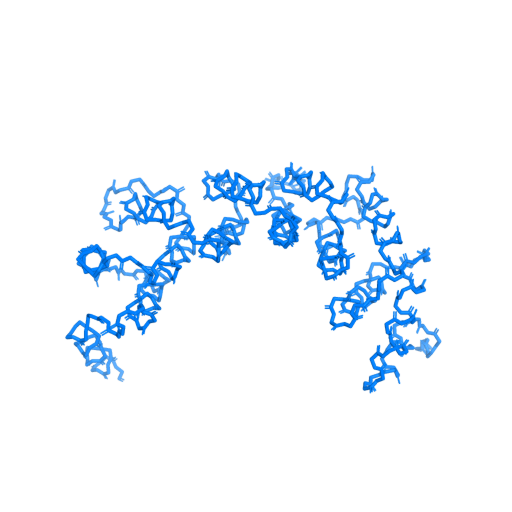4.849 1.00 97.19 100 ALA A O 1
ATOM 764 N N . CYS A 1 101 ? -5.208 9.174 3.029 1.00 97.94 101 CYS A N 1
ATOM 765 C CA . CYS A 1 101 ? -4.152 9.419 2.030 1.00 97.94 101 CYS A CA 1
ATOM 766 C C . CYS A 1 101 ? -3.535 10.827 2.125 1.00 97.94 101 CYS A C 1
ATOM 768 O O . CYS A 1 101 ? -2.404 11.054 1.688 1.00 97.94 101 CYS A O 1
ATOM 770 N N . GLU A 1 102 ? -4.273 11.780 2.689 1.00 96.06 102 GLU A N 1
ATOM 771 C CA . GLU A 1 102 ? -3.886 13.188 2.839 1.00 96.06 102 GLU A CA 1
ATOM 772 C C . GLU A 1 102 ? -3.390 13.527 4.253 1.00 96.06 102 GLU A C 1
ATOM 774 O O . GLU A 1 102 ? -3.126 14.687 4.568 1.00 96.06 102 GLU A O 1
ATOM 779 N N . THR A 1 103 ? -3.241 12.526 5.124 1.00 93.81 103 THR A N 1
ATOM 780 C CA . THR A 1 103 ? -2.784 12.736 6.501 1.00 93.81 103 THR A CA 1
ATOM 781 C C . THR A 1 103 ? -1.261 12.859 6.562 1.00 93.81 103 THR A C 1
ATOM 783 O O . THR A 1 103 ? -0.551 11.911 6.236 1.00 93.81 103 THR A O 1
ATOM 786 N N . TYR A 1 104 ? -0.777 14.006 7.043 1.00 91.81 104 TYR A N 1
ATOM 787 C CA . TYR A 1 104 ? 0.635 14.267 7.342 1.00 91.81 104 TYR A CA 1
ATOM 788 C C . TYR A 1 104 ? 0.794 14.617 8.818 1.00 91.81 104 TYR A C 1
ATOM 790 O O . TYR A 1 104 ? 0.052 15.456 9.340 1.00 91.81 104 TYR A O 1
ATOM 798 N N . GLU A 1 105 ? 1.775 14.017 9.488 1.00 89.69 105 GLU A N 1
ATOM 799 C CA . GLU A 1 105 ? 2.075 14.316 10.891 1.00 89.69 105 GLU A CA 1
ATOM 800 C C . GLU A 1 105 ? 3.570 14.466 11.123 1.00 89.69 105 GLU A C 1
ATOM 802 O O . GLU A 1 105 ? 4.360 13.673 10.627 1.00 89.69 105 GLU A O 1
ATOM 807 N N . TYR A 1 106 ? 3.944 15.472 11.913 1.00 88.06 106 TYR A N 1
ATOM 808 C CA . TYR A 1 106 ? 5.336 15.820 12.180 1.00 88.06 106 TYR A CA 1
ATOM 809 C C . TYR A 1 106 ? 5.562 15.885 13.683 1.00 88.06 106 TYR A C 1
ATOM 811 O O . TYR A 1 106 ? 4.910 16.674 14.379 1.00 88.06 106 TYR A O 1
ATOM 819 N N . TRP A 1 107 ? 6.492 15.071 14.180 1.00 79.44 107 TRP A N 1
ATOM 820 C CA . TRP A 1 107 ? 6.766 14.954 15.610 1.00 79.44 107 TRP A CA 1
ATOM 821 C C . TRP A 1 107 ? 8.164 15.472 15.973 1.00 79.44 107 TRP A C 1
ATOM 823 O O . TRP A 1 107 ? 9.136 15.169 15.279 1.00 79.44 107 TRP A O 1
ATOM 833 N N . PRO A 1 108 ? 8.305 16.245 17.069 1.00 78.12 108 PRO A N 1
ATOM 834 C CA . PRO A 1 108 ? 9.617 16.563 17.624 1.00 78.12 108 PRO A CA 1
ATOM 835 C C . PRO A 1 108 ? 10.392 15.287 18.018 1.00 78.12 108 PRO A C 1
ATOM 837 O O . PRO A 1 108 ? 9.762 14.309 18.428 1.00 78.12 108 PRO A O 1
ATOM 840 N N . PRO A 1 109 ? 11.740 15.311 18.006 1.00 81.12 109 PRO A N 1
ATOM 841 C CA . PRO A 1 109 ? 12.587 16.478 17.739 1.00 81.12 109 PRO A CA 1
ATOM 842 C C . PRO A 1 109 ? 12.896 16.708 16.254 1.00 81.12 109 PRO A C 1
ATOM 844 O O . PRO A 1 109 ? 13.180 17.842 15.879 1.00 81.12 109 PRO A O 1
ATOM 847 N N . ASP A 1 110 ? 12.810 15.669 15.422 1.00 77.94 110 ASP A N 1
ATOM 848 C CA . ASP A 1 110 ? 13.310 15.716 14.043 1.00 77.94 110 ASP A CA 1
ATOM 849 C C . ASP A 1 110 ? 12.299 16.310 13.052 1.00 77.94 110 ASP A C 1
ATOM 851 O O . ASP A 1 110 ? 12.675 16.654 11.933 1.00 77.94 110 ASP A O 1
ATOM 855 N N . PHE A 1 111 ? 11.023 16.437 13.451 1.00 79.81 111 PHE A N 1
ATOM 856 C CA . PHE A 1 111 ? 9.910 16.878 12.598 1.00 79.81 111 PHE A CA 1
ATOM 857 C C . PHE A 1 111 ? 9.892 16.154 11.244 1.00 79.81 111 PHE A C 1
ATOM 859 O O . PHE A 1 111 ? 9.552 16.737 10.216 1.00 79.81 111 PHE A O 1
ATOM 866 N N . ALA A 1 112 ? 10.267 14.874 11.249 1.00 82.44 112 ALA A N 1
ATOM 867 C CA . ALA A 1 112 ? 10.081 13.991 10.113 1.00 82.44 112 ALA A CA 1
ATOM 868 C C . ALA A 1 112 ? 8.591 13.650 9.968 1.00 82.44 112 ALA A C 1
ATOM 870 O O . ALA A 1 112 ? 7.846 13.640 10.951 1.00 82.44 112 ALA A O 1
ATOM 871 N N . GLU A 1 113 ? 8.163 13.416 8.728 1.00 85.50 1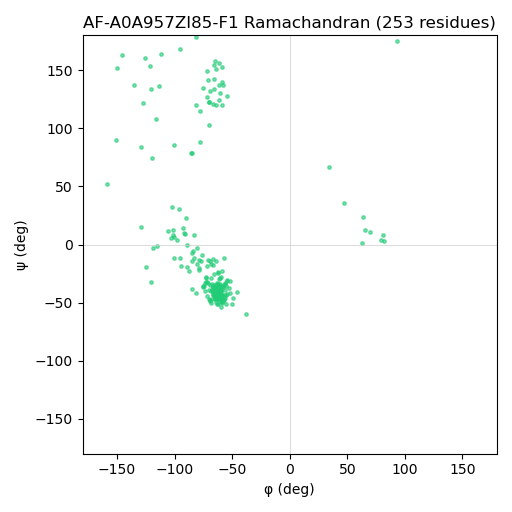13 GLU A N 1
ATOM 872 C CA . GLU A 1 113 ? 6.807 12.958 8.436 1.00 85.50 113 GLU A CA 1
ATOM 873 C C . GLU A 1 113 ? 6.650 11.508 8.915 1.00 85.50 113 GLU A C 1
ATOM 875 O O . GLU A 1 113 ? 7.394 10.627 8.487 1.00 85.50 113 GLU A O 1
ATOM 880 N N . ASP A 1 114 ? 5.683 11.276 9.797 1.00 85.81 114 ASP A N 1
ATOM 881 C CA . ASP A 1 114 ? 5.521 10.027 10.547 1.00 85.81 114 ASP A CA 1
ATOM 882 C C . ASP A 1 114 ? 4.187 9.315 10.252 1.00 85.81 114 ASP A C 1
ATOM 884 O O . ASP A 1 114 ? 3.939 8.218 10.755 1.00 85.81 114 ASP A O 1
ATOM 888 N N . ALA A 1 115 ? 3.307 9.902 9.433 1.00 88.56 115 ALA A N 1
ATOM 889 C CA . ALA A 1 115 ? 2.019 9.323 9.054 1.00 88.56 115 ALA A CA 1
ATOM 890 C C . ALA A 1 115 ? 2.069 8.487 7.762 1.00 88.56 115 ALA A C 1
ATOM 892 O O . ALA A 1 115 ? 1.017 8.058 7.279 1.00 88.56 115 ALA A O 1
ATOM 893 N N . VAL A 1 116 ? 3.260 8.185 7.226 1.00 93.44 116 VAL A N 1
ATOM 894 C CA . VAL A 1 116 ? 3.452 7.367 6.010 1.00 93.44 116 VAL A CA 1
ATOM 895 C C . VAL A 1 116 ? 2.591 6.096 6.001 1.00 93.44 116 VAL A C 1
ATOM 897 O O . VAL A 1 116 ? 1.968 5.780 4.993 1.00 93.44 116 VAL A O 1
ATOM 900 N N . LEU A 1 117 ? 2.459 5.401 7.139 1.00 94.69 117 LEU A N 1
ATOM 901 C CA . LEU A 1 117 ? 1.692 4.152 7.231 1.00 94.69 117 LEU A CA 1
ATOM 902 C C . LEU A 1 117 ? 0.174 4.355 7.174 1.00 94.69 117 LEU A C 1
ATOM 904 O O . LEU A 1 117 ? -0.536 3.453 6.726 1.00 94.69 117 LEU A O 1
ATOM 908 N N . ILE A 1 118 ? -0.326 5.510 7.624 1.00 96.19 118 ILE A N 1
ATOM 909 C CA . ILE A 1 118 ? -1.744 5.871 7.488 1.00 96.19 118 ILE A CA 1
ATOM 910 C C . ILE A 1 118 ? -2.049 6.078 6.010 1.00 96.19 118 ILE A C 1
ATOM 912 O O . ILE A 1 118 ? -3.012 5.502 5.508 1.00 96.19 118 ILE A O 1
ATOM 916 N N . ARG A 1 119 ? -1.189 6.830 5.311 1.00 97.19 119 ARG A N 1
ATOM 917 C CA . ARG A 1 119 ? -1.338 7.097 3.878 1.00 97.19 119 ARG A CA 1
ATOM 918 C C . ARG A 1 119 ? -1.275 5.807 3.059 1.00 97.19 119 ARG A C 1
ATOM 920 O O . ARG A 1 119 ? -2.165 5.582 2.246 1.00 97.19 119 ARG A O 1
ATOM 927 N N . SER A 1 120 ? -0.312 4.917 3.330 1.00 97.94 120 SER A N 1
ATOM 928 C CA . SER A 1 120 ? -0.234 3.605 2.666 1.00 97.94 120 SER A CA 1
ATOM 929 C C . SER A 1 120 ? -1.489 2.758 2.913 1.00 97.94 120 SER A C 1
ATOM 931 O O . SER A 1 120 ? -2.067 2.227 1.970 1.00 97.94 120 SER A O 1
ATOM 933 N N . ALA A 1 121 ? -1.939 2.633 4.168 1.00 98.31 121 ALA A N 1
ATOM 934 C CA . ALA A 1 121 ? -3.109 1.815 4.498 1.00 98.31 121 ALA A CA 1
ATOM 935 C C . ALA A 1 121 ? -4.414 2.392 3.924 1.00 98.31 121 ALA A C 1
ATOM 937 O O . ALA A 1 121 ? -5.255 1.637 3.441 1.00 98.31 121 ALA A O 1
ATOM 938 N N . GLY A 1 122 ? -4.567 3.720 3.953 1.00 98.50 122 GLY A N 1
ATOM 939 C CA . GLY A 1 122 ? -5.699 4.419 3.351 1.00 98.50 122 GLY A CA 1
ATOM 940 C C . GLY A 1 122 ? -5.756 4.218 1.842 1.00 98.50 122 GLY A C 1
ATOM 941 O O . GLY A 1 122 ? -6.823 3.919 1.316 1.00 98.50 122 GLY A O 1
ATOM 942 N N . LEU A 1 123 ? -4.608 4.297 1.163 1.00 98.75 123 LEU A N 1
ATOM 943 C CA . LEU A 1 123 ? -4.531 4.133 -0.286 1.00 98.75 123 LEU A CA 1
ATOM 944 C C . LEU A 1 123 ? -4.900 2.716 -0.734 1.00 98.75 123 LEU A C 1
ATOM 946 O O . LEU A 1 123 ? -5.651 2.559 -1.692 1.00 98.75 123 LEU A O 1
ATOM 950 N N . VAL A 1 124 ? -4.402 1.695 -0.032 1.00 98.62 124 VAL A N 1
ATOM 951 C CA . VAL A 1 124 ? -4.741 0.295 -0.330 1.00 98.62 124 VAL A CA 1
ATOM 952 C C . VAL A 1 124 ? -6.237 0.052 -0.145 1.00 98.62 124 VAL A C 1
ATOM 954 O O . VAL A 1 124 ? -6.872 -0.511 -1.027 1.00 98.62 124 VAL A O 1
ATOM 957 N N . ALA A 1 125 ? -6.819 0.528 0.958 1.00 98.44 125 ALA A N 1
ATOM 958 C CA . ALA A 1 125 ? -8.253 0.382 1.186 1.00 98.44 125 ALA A CA 1
ATOM 959 C C . ALA A 1 125 ? -9.100 1.178 0.177 1.00 98.44 125 ALA A C 1
ATOM 961 O O . ALA A 1 125 ? -10.177 0.730 -0.201 1.00 98.44 125 ALA A O 1
ATOM 962 N N . LEU A 1 126 ? -8.632 2.351 -0.267 1.00 98.75 126 LEU A N 1
ATOM 963 C CA . LEU A 1 126 ? -9.320 3.150 -1.284 1.00 98.75 126 LEU A CA 1
ATOM 964 C C . LEU A 1 126 ? -9.345 2.426 -2.636 1.00 98.75 126 LEU A C 1
ATOM 966 O O . LEU A 1 126 ? -10.369 2.454 -3.313 1.00 98.75 126 LEU A O 1
ATOM 970 N N . ALA A 1 127 ? -8.251 1.748 -2.995 1.00 98.31 127 ALA A N 1
ATOM 971 C CA . ALA A 1 127 ? -8.145 0.982 -4.235 1.00 98.31 127 ALA A CA 1
ATOM 972 C C . ALA A 1 127 ? -9.150 -0.177 -4.328 1.00 98.31 127 ALA A C 1
ATOM 974 O O . ALA A 1 127 ? -9.517 -0.552 -5.433 1.00 98.31 127 ALA A O 1
ATOM 975 N N . ASP A 1 128 ? -9.646 -0.698 -3.201 1.00 97.31 128 ASP A N 1
ATOM 976 C CA . ASP A 1 128 ? -10.689 -1.735 -3.193 1.00 97.31 128 ASP A CA 1
ATOM 977 C C . ASP A 1 128 ? -12.108 -1.174 -3.440 1.00 97.31 128 ASP A C 1
ATOM 979 O O . ASP A 1 128 ? -13.048 -1.938 -3.668 1.00 97.31 128 ASP A O 1
ATOM 983 N N . LEU A 1 129 ? -12.300 0.151 -3.356 1.00 97.50 129 LEU A N 1
ATOM 984 C CA . LEU A 1 129 ? -13.624 0.794 -3.372 1.00 97.50 129 LEU A CA 1
ATOM 985 C C . LEU A 1 129 ? -13.836 1.789 -4.515 1.00 97.50 129 LEU A C 1
ATOM 987 O O . LEU A 1 129 ? -14.978 2.002 -4.947 1.00 97.50 129 LEU A O 1
ATOM 991 N N . ASP A 1 130 ? -12.769 2.471 -4.927 1.00 98.00 130 ASP A N 1
ATOM 992 C CA . ASP A 1 130 ? -12.796 3.521 -5.938 1.00 98.00 130 ASP A CA 1
ATOM 993 C C . ASP A 1 130 ? -11.456 3.597 -6.682 1.00 98.00 130 ASP A C 1
ATOM 995 O O . ASP A 1 130 ? -10.539 4.328 -6.292 1.00 98.00 130 ASP A O 1
ATOM 999 N N . ASP A 1 131 ? 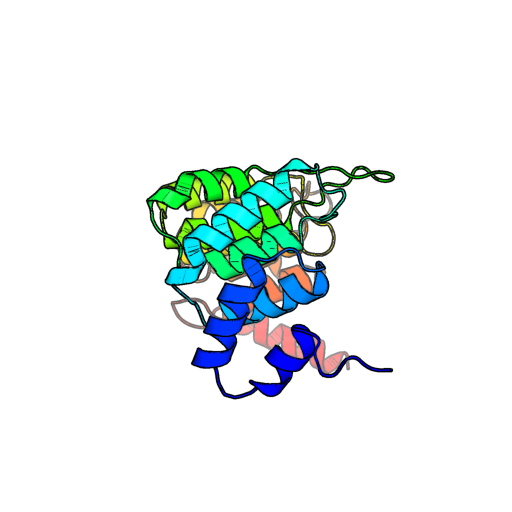-11.350 2.842 -7.779 1.00 98.12 131 ASP A N 1
ATOM 1000 C CA . ASP A 1 131 ? -10.140 2.810 -8.597 1.00 98.12 131 ASP A CA 1
ATOM 1001 C C . ASP A 1 131 ? -9.746 4.199 -9.125 1.00 98.12 131 ASP A C 1
ATOM 1003 O O . ASP A 1 131 ? -8.562 4.494 -9.264 1.00 98.12 131 ASP A O 1
ATOM 1007 N N . GLU A 1 132 ? -10.710 5.059 -9.474 1.00 97.75 132 GLU A N 1
ATOM 1008 C CA . GLU A 1 132 ? -10.415 6.379 -10.043 1.00 97.75 132 GLU A CA 1
ATOM 1009 C C . GLU A 1 132 ? -9.775 7.288 -8.991 1.00 97.75 132 GLU A C 1
ATOM 1011 O O . GLU A 1 132 ? -8.688 7.829 -9.216 1.00 97.75 132 GLU A O 1
ATOM 1016 N N . ALA A 1 133 ? -10.387 7.395 -7.811 1.00 98.06 133 ALA A N 1
ATOM 1017 C CA . ALA A 1 133 ? -9.817 8.155 -6.704 1.00 98.06 133 ALA A CA 1
ATOM 1018 C C . ALA A 1 133 ? -8.455 7.587 -6.269 1.00 98.06 133 ALA A C 1
ATOM 1020 O O . ALA A 1 133 ? -7.515 8.350 -6.020 1.00 98.06 133 ALA A O 1
ATOM 1021 N N . ALA A 1 134 ? -8.318 6.256 -6.233 1.00 98.56 134 ALA A N 1
ATOM 1022 C CA . ALA A 1 134 ? -7.065 5.590 -5.897 1.00 98.56 134 ALA A CA 1
ATOM 1023 C C . ALA A 1 134 ? -5.942 5.922 -6.889 1.00 98.56 134 ALA A C 1
ATOM 1025 O O . ALA A 1 134 ? -4.828 6.200 -6.449 1.00 98.56 134 ALA A O 1
ATOM 1026 N N . ARG A 1 135 ? -6.216 5.979 -8.202 1.00 98.62 135 ARG A N 1
ATOM 1027 C CA . ARG A 1 135 ? -5.226 6.387 -9.221 1.00 98.62 135 ARG A CA 1
ATOM 1028 C C . ARG A 1 135 ? -4.678 7.781 -8.962 1.00 98.62 135 ARG A C 1
ATOM 1030 O O . ARG A 1 135 ? -3.461 7.968 -8.956 1.00 98.62 135 ARG A O 1
ATOM 1037 N N . TYR A 1 136 ? -5.557 8.754 -8.717 1.00 98.12 136 TYR A N 1
ATOM 1038 C CA . TYR A 1 136 ? -5.136 10.131 -8.452 1.00 98.12 136 TYR A CA 1
ATOM 1039 C C . TYR A 1 136 ? -4.336 10.248 -7.152 1.00 98.12 136 TYR A C 1
ATOM 1041 O O . TYR A 1 136 ? -3.290 10.903 -7.131 1.00 98.12 136 TYR A O 1
ATOM 1049 N N . GLN A 1 137 ? -4.780 9.581 -6.082 1.00 98.56 137 GLN A N 1
ATOM 1050 C CA . GLN A 1 137 ? -4.056 9.588 -4.810 1.00 98.56 137 GLN A CA 1
ATOM 1051 C C . GLN A 1 137 ? -2.708 8.866 -4.920 1.00 98.56 137 GLN A C 1
ATOM 1053 O O . GLN A 1 137 ? -1.699 9.398 -4.456 1.00 98.56 137 GLN A O 1
ATOM 1058 N N . ALA A 1 138 ? -2.649 7.715 -5.594 1.00 98.75 138 ALA A N 1
ATOM 1059 C CA . ALA A 1 138 ? -1.409 6.981 -5.816 1.00 98.75 138 ALA A CA 1
ATOM 1060 C C . ALA A 1 138 ? -0.421 7.787 -6.669 1.00 98.75 138 ALA A C 1
ATOM 1062 O O . ALA A 1 138 ? 0.737 7.919 -6.288 1.00 98.75 138 ALA A O 1
ATOM 1063 N N . ALA A 1 139 ? -0.862 8.395 -7.773 1.00 98.19 139 ALA A N 1
ATOM 1064 C CA . ALA A 1 139 ? 0.004 9.225 -8.611 1.00 98.19 139 ALA A CA 1
ATOM 1065 C C . ALA A 1 139 ? 0.585 10.422 -7.839 1.00 98.19 139 ALA A C 1
ATOM 1067 O O . ALA A 1 139 ? 1.776 10.705 -7.958 1.00 98.19 139 ALA A O 1
ATOM 1068 N N . ARG A 1 140 ? -0.230 11.091 -7.009 1.00 97.75 140 ARG A N 1
ATOM 1069 C CA . ARG A 1 140 ? 0.223 12.184 -6.132 1.00 97.75 140 ARG A CA 1
ATOM 1070 C C . ARG A 1 140 ? 1.239 11.698 -5.096 1.00 97.75 140 ARG A C 1
ATOM 1072 O O . ARG A 1 140 ? 2.263 12.346 -4.909 1.00 97.75 140 ARG A O 1
ATOM 1079 N N . ILE A 1 141 ? 0.956 10.578 -4.428 1.00 98.06 141 ILE A N 1
ATOM 1080 C CA . ILE A 1 141 ? 1.822 9.996 -3.394 1.00 98.06 141 ILE A CA 1
ATOM 1081 C C . ILE A 1 141 ? 3.147 9.495 -3.984 1.00 98.06 141 ILE A C 1
ATOM 1083 O O . ILE A 1 141 ? 4.187 9.641 -3.350 1.00 98.06 141 ILE A O 1
ATOM 1087 N N . LEU A 1 142 ? 3.126 8.926 -5.190 1.00 98.06 142 LEU A N 1
ATOM 1088 C CA . LEU A 1 142 ? 4.306 8.368 -5.852 1.00 98.06 142 LEU A CA 1
ATOM 1089 C C . LEU A 1 142 ? 5.432 9.401 -6.022 1.00 98.06 142 LEU A C 1
ATOM 1091 O O . LEU A 1 142 ? 6.605 9.048 -5.939 1.00 98.06 142 LEU A O 1
ATOM 1095 N N . VAL A 1 143 ? 5.071 10.662 -6.264 1.00 94.62 143 VAL A N 1
ATOM 1096 C CA . VAL A 1 143 ? 6.016 11.767 -6.499 1.00 94.62 143 VAL A CA 1
ATOM 1097 C C . VAL A 1 143 ? 6.191 12.682 -5.284 1.00 94.62 143 VAL A C 1
ATOM 1099 O O . VAL A 1 143 ? 6.849 13.716 -5.380 1.00 94.62 143 VAL A O 1
ATOM 1102 N N . ASP A 1 144 ? 5.591 12.333 -4.145 1.00 94.44 144 ASP A N 1
ATOM 1103 C CA . ASP A 1 144 ? 5.713 13.096 -2.906 1.00 94.44 144 ASP A CA 1
ATOM 1104 C C . ASP A 1 144 ? 7.130 12.926 -2.320 1.00 94.44 144 ASP A C 1
ATOM 1106 O O . ASP A 1 144 ? 7.566 11.792 -2.107 1.00 94.44 144 ASP A O 1
ATOM 1110 N N . PRO A 1 145 ? 7.868 14.014 -2.022 1.00 91.12 145 PRO A N 1
ATOM 1111 C CA . PRO A 1 145 ? 9.188 13.912 -1.400 1.00 91.12 145 PRO A CA 1
ATOM 1112 C C . PRO A 1 145 ? 9.146 13.398 0.050 1.00 91.12 145 PRO A C 1
ATOM 1114 O O . PRO A 1 145 ? 10.180 13.003 0.594 1.00 91.12 145 PRO A O 1
ATOM 1117 N N . LEU A 1 146 ? 7.981 13.420 0.704 1.00 92.00 146 LEU A N 1
ATOM 1118 C CA . LEU A 1 146 ? 7.808 13.019 2.098 1.00 92.00 146 LEU A CA 1
ATOM 1119 C C . LEU A 1 146 ? 7.586 11.510 2.209 1.00 92.00 146 LEU A C 1
ATOM 1121 O O . LEU A 1 146 ? 6.463 11.034 2.398 1.00 92.00 146 LEU A O 1
ATOM 1125 N N . VAL A 1 147 ? 8.691 10.771 2.109 1.00 92.06 147 VAL A N 1
ATOM 1126 C CA . VAL A 1 147 ? 8.741 9.312 2.247 1.00 92.06 147 VAL A CA 1
ATOM 1127 C C . VAL A 1 147 ? 9.670 8.875 3.380 1.00 92.06 147 VAL A C 1
ATOM 1129 O O . VAL A 1 147 ? 10.650 9.542 3.720 1.00 92.06 147 VAL A O 1
ATOM 1132 N N . ALA A 1 148 ? 9.401 7.700 3.942 1.00 91.12 148 ALA A N 1
ATOM 1133 C CA . ALA A 1 148 ? 10.276 7.049 4.901 1.00 91.12 148 ALA A CA 1
ATOM 1134 C C . ALA A 1 148 ? 11.585 6.620 4.223 1.00 91.12 148 ALA A C 1
ATOM 1136 O O . ALA A 1 148 ? 11.588 5.799 3.308 1.00 91.12 148 ALA A O 1
ATOM 1137 N N . ARG A 1 149 ? 12.718 7.132 4.716 1.00 88.38 149 ARG A N 1
ATOM 1138 C CA . ARG A 1 149 ? 14.044 6.962 4.086 1.00 88.38 149 ARG A CA 1
ATOM 1139 C C . ARG A 1 149 ? 14.473 5.514 3.851 1.00 88.38 149 ARG A C 1
ATOM 1141 O O . ARG A 1 149 ? 15.188 5.258 2.897 1.00 88.38 149 ARG A O 1
ATOM 1148 N N . MET A 1 150 ? 14.077 4.602 4.737 1.00 88.88 150 MET A N 1
ATOM 1149 C CA . MET A 1 150 ? 14.510 3.199 4.697 1.00 88.88 150 MET A CA 1
ATOM 1150 C C . MET A 1 150 ? 13.602 2.302 3.855 1.00 88.88 150 MET A C 1
ATOM 1152 O O . MET A 1 150 ? 13.988 1.187 3.527 1.00 88.88 150 MET A O 1
ATOM 1156 N N . THR A 1 151 ? 12.367 2.730 3.589 1.00 93.00 151 THR A N 1
ATOM 1157 C CA . THR A 1 151 ? 11.352 1.869 2.965 1.00 93.00 151 THR A CA 1
ATOM 1158 C C . THR A 1 151 ? 10.748 2.467 1.705 1.00 93.00 151 THR A C 1
ATOM 1160 O O . THR A 1 151 ? 10.154 1.732 0.925 1.00 93.00 151 THR A O 1
ATOM 1163 N N . GLY A 1 152 ? 10.852 3.783 1.507 1.00 95.25 152 GLY A N 1
ATOM 1164 C CA . GLY A 1 152 ? 10.172 4.501 0.433 1.00 95.25 152 GLY A CA 1
ATOM 1165 C C . GLY A 1 152 ? 8.653 4.599 0.612 1.00 95.25 152 GLY A C 1
ATOM 1166 O O . GLY A 1 152 ? 7.958 4.989 -0.321 1.00 95.25 152 GLY A O 1
ATOM 1167 N N . GLU A 1 153 ? 8.103 4.246 1.777 1.00 96.38 153 GLU A N 1
ATOM 1168 C CA . GLU A 1 153 ? 6.670 4.418 2.050 1.00 96.38 153 GLU A CA 1
ATOM 1169 C C . GLU A 1 153 ? 6.320 5.908 2.210 1.00 96.38 153 GLU A C 1
ATOM 1171 O O . GLU A 1 153 ? 7.101 6.630 2.826 1.00 96.38 153 GLU A O 1
ATOM 1176 N N . PRO A 1 154 ? 5.163 6.388 1.720 1.00 97.44 154 PRO A N 1
ATOM 1177 C CA . PRO A 1 154 ? 4.085 5.617 1.097 1.00 97.44 154 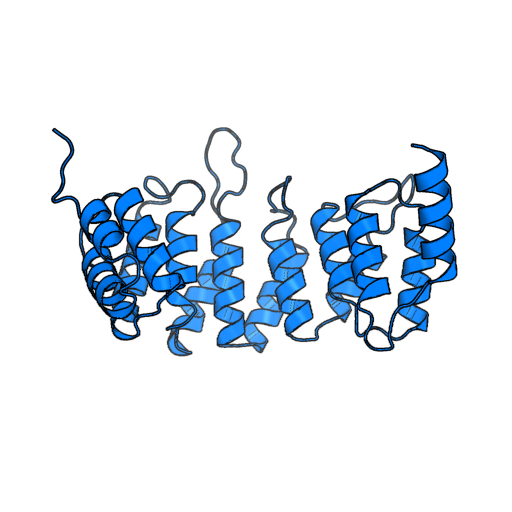PRO A CA 1
ATOM 1178 C C . PRO A 1 154 ? 4.216 5.422 -0.426 1.00 97.44 154 PRO A C 1
ATOM 1180 O O . PRO A 1 154 ? 3.375 4.761 -1.037 1.00 97.44 154 PRO A O 1
ATOM 1183 N N . ALA A 1 155 ? 5.261 5.959 -1.060 1.00 98.19 155 ALA A N 1
ATOM 1184 C CA . ALA A 1 155 ? 5.442 5.907 -2.513 1.00 98.19 155 ALA A CA 1
ATOM 1185 C C . ALA A 1 155 ? 5.605 4.476 -3.063 1.00 98.19 155 ALA A C 1
ATOM 1187 O O . ALA A 1 155 ? 5.082 4.172 -4.132 1.00 98.19 155 ALA A O 1
ATOM 1188 N N . VAL A 1 156 ? 6.242 3.564 -2.318 1.00 98.50 156 VAL A N 1
ATOM 1189 C CA . VAL A 1 156 ? 6.294 2.128 -2.673 1.00 98.50 156 VAL A CA 1
ATOM 1190 C C . VAL A 1 156 ? 4.893 1.511 -2.735 1.00 98.50 156 VAL A C 1
ATOM 1192 O O . VAL A 1 156 ? 4.570 0.803 -3.689 1.00 98.50 156 VAL A O 1
ATOM 1195 N N . THR A 1 157 ? 4.030 1.804 -1.760 1.00 98.69 157 THR A N 1
ATOM 1196 C CA . THR A 1 157 ? 2.632 1.351 -1.799 1.00 98.69 157 THR A CA 1
ATOM 1197 C C . THR A 1 157 ? 1.883 1.958 -2.985 1.00 98.69 157 THR A C 1
ATOM 1199 O O . THR A 1 157 ? 1.158 1.245 -3.677 1.00 98.69 157 THR A O 1
ATOM 1202 N N . ALA A 1 158 ? 2.098 3.240 -3.284 1.00 98.75 158 ALA A N 1
ATOM 1203 C CA . ALA A 1 158 ? 1.497 3.874 -4.453 1.00 98.75 158 ALA A CA 1
ATOM 1204 C C . ALA A 1 158 ? 1.936 3.238 -5.777 1.00 98.75 158 ALA A C 1
ATOM 1206 O O . ALA A 1 158 ? 1.095 3.016 -6.648 1.00 98.75 158 ALA A O 1
ATOM 1207 N N . ALA A 1 159 ? 3.216 2.880 -5.912 1.00 98.69 159 ALA A N 1
ATOM 1208 C CA . ALA A 1 159 ? 3.713 2.170 -7.085 1.00 98.69 159 ALA A CA 1
ATOM 1209 C C . ALA A 1 159 ? 2.989 0.827 -7.282 1.00 98.69 159 ALA A C 1
ATOM 1211 O O . ALA A 1 159 ? 2.560 0.517 -8.393 1.00 98.69 159 ALA A O 1
ATOM 1212 N N . ARG A 1 160 ? 2.783 0.067 -6.197 1.00 98.75 160 ARG A N 1
ATOM 1213 C CA . ARG A 1 160 ? 2.027 -1.199 -6.213 1.00 98.75 160 ARG A CA 1
ATOM 1214 C C . ARG A 1 160 ? 0.570 -1.012 -6.603 1.00 98.75 160 ARG A C 1
ATOM 1216 O O . ARG A 1 160 ? 0.068 -1.787 -7.406 1.00 98.75 160 ARG A O 1
ATOM 1223 N N . VAL A 1 161 ? -0.095 0.003 -6.053 1.00 98.69 161 VAL A N 1
ATOM 1224 C CA . VAL A 1 161 ? -1.501 0.294 -6.371 1.00 98.69 161 VAL A CA 1
ATOM 1225 C C . VAL A 1 161 ? -1.652 0.671 -7.843 1.00 98.69 161 VAL A C 1
ATOM 1227 O O . VAL A 1 161 ? -2.492 0.097 -8.525 1.00 98.69 161 VAL A O 1
ATOM 1230 N N . LEU A 1 162 ? -0.796 1.549 -8.372 1.00 98.69 162 LEU A N 1
ATOM 1231 C CA . LEU A 1 162 ? -0.799 1.884 -9.803 1.00 98.69 162 LEU A CA 1
ATOM 1232 C C . LEU A 1 162 ? -0.520 0.656 -10.677 1.00 98.69 162 LEU A C 1
ATOM 1234 O O . LEU A 1 162 ? -1.211 0.449 -11.671 1.00 98.69 162 LEU A O 1
ATOM 1238 N N . GLY A 1 163 ? 0.447 -0.181 -10.290 1.00 98.12 163 GLY A N 1
ATOM 1239 C CA . GLY A 1 163 ? 0.751 -1.435 -10.982 1.00 98.12 163 GLY A CA 1
ATOM 1240 C C . GLY A 1 163 ? -0.449 -2.381 -11.029 1.00 98.12 163 GLY A C 1
ATOM 1241 O O . GLY A 1 163 ? -0.821 -2.854 -12.102 1.00 98.12 163 GLY A O 1
ATOM 1242 N N . ALA A 1 164 ? -1.107 -2.591 -9.886 1.00 97.69 164 ALA A N 1
ATOM 1243 C CA . ALA A 1 164 ? -2.304 -3.422 -9.772 1.00 97.69 164 ALA A CA 1
ATOM 1244 C C . ALA A 1 164 ? -3.491 -2.877 -10.588 1.00 97.69 164 ALA A C 1
ATOM 1246 O O . ALA A 1 164 ? -4.244 -3.658 -11.165 1.00 97.69 164 ALA A O 1
ATOM 1247 N N . LEU A 1 165 ? -3.629 -1.550 -10.680 1.00 97.44 165 LEU A N 1
ATOM 1248 C CA . LEU A 1 165 ? -4.660 -0.871 -11.475 1.00 97.44 165 LEU A CA 1
ATOM 1249 C C . LEU A 1 165 ? -4.322 -0.766 -12.974 1.00 97.44 165 LEU A C 1
ATOM 1251 O O . LEU A 1 165 ? -5.150 -0.276 -13.749 1.00 97.44 165 LEU A O 1
ATOM 1255 N N . GLY A 1 166 ? -3.138 -1.235 -13.387 1.00 96.25 166 GLY A N 1
ATOM 1256 C CA . GLY A 1 166 ? -2.670 -1.236 -14.775 1.00 96.25 166 GLY A CA 1
ATOM 1257 C C . GLY A 1 166 ? -2.085 0.094 -15.267 1.00 96.25 166 GLY A C 1
ATOM 1258 O O . GLY A 1 166 ? -1.785 0.226 -16.455 1.00 96.25 166 GLY A O 1
ATOM 1259 N N . ASP A 1 167 ? -1.881 1.076 -14.387 1.00 96.69 167 ASP A N 1
ATOM 1260 C CA . ASP A 1 167 ? -1.353 2.397 -14.737 1.00 96.69 167 ASP A CA 1
ATOM 1261 C C . ASP A 1 167 ? 0.173 2.401 -14.781 1.00 96.69 167 ASP A C 1
ATOM 1263 O O . ASP A 1 167 ? 0.873 2.875 -13.886 1.00 96.69 167 ASP A O 1
ATOM 1267 N N . THR A 1 168 ? 0.714 1.884 -15.880 1.00 95.69 168 THR A N 1
ATOM 1268 C CA . THR A 1 168 ? 2.162 1.717 -16.049 1.00 95.69 168 THR A CA 1
ATOM 1269 C C . THR A 1 168 ? 2.892 3.005 -16.434 1.00 95.69 168 THR A C 1
ATOM 1271 O O . THR A 1 168 ? 4.106 3.093 -16.264 1.00 95.69 168 THR A O 1
ATOM 1274 N N . LEU A 1 169 ? 2.200 4.013 -16.980 1.00 96.12 169 LEU A N 1
ATOM 1275 C CA . LEU A 1 169 ? 2.847 5.231 -17.490 1.00 96.12 169 LEU A CA 1
ATOM 1276 C C . LEU A 1 169 ? 3.534 6.069 -16.393 1.00 96.12 169 LEU A C 1
ATOM 1278 O O . LEU A 1 169 ? 4.698 6.421 -16.600 1.00 96.12 169 LEU A O 1
ATOM 1282 N N . PRO A 1 170 ? 2.906 6.360 -15.232 1.00 96.56 170 PRO A N 1
ATOM 1283 C CA . PRO A 1 170 ? 3.584 7.065 -14.140 1.00 96.56 170 PRO A CA 1
ATOM 1284 C C . PRO A 1 170 ? 4.815 6.308 -13.623 1.00 96.56 170 PRO A C 1
ATOM 1286 O O . PRO A 1 170 ? 5.864 6.909 -13.394 1.00 96.56 170 PRO A O 1
ATOM 1289 N N . LEU A 1 171 ? 4.712 4.979 -13.519 1.00 98.12 171 LEU A N 1
ATOM 1290 C CA . LEU A 1 171 ? 5.796 4.103 -13.063 1.00 98.12 171 LEU A CA 1
ATOM 1291 C C . LEU A 1 171 ? 6.981 4.128 -14.034 1.00 98.12 171 LEU A C 1
ATOM 1293 O O . LEU A 1 171 ? 8.132 4.292 -13.627 1.00 98.12 171 LEU A O 1
ATOM 1297 N N . TYR A 1 172 ? 6.698 4.025 -15.335 1.00 97.62 172 TYR A N 1
ATOM 1298 C CA . TYR A 1 172 ? 7.709 4.090 -16.386 1.00 97.62 172 TYR A CA 1
ATOM 1299 C C . TYR A 1 172 ? 8.395 5.458 -16.441 1.00 97.62 172 TYR A C 1
ATOM 1301 O O . TYR A 1 172 ? 9.618 5.532 -16.584 1.00 97.62 172 TYR A O 1
ATOM 1309 N N . ALA A 1 173 ? 7.626 6.543 -16.305 1.00 95.94 173 ALA A N 1
ATOM 1310 C CA . ALA A 1 173 ? 8.168 7.896 -16.278 1.00 95.94 173 ALA A CA 1
ATOM 1311 C C . ALA A 1 173 ? 9.138 8.086 -15.103 1.00 95.94 173 ALA A C 1
ATOM 1313 O O . ALA A 1 173 ? 10.247 8.585 -15.309 1.00 95.94 173 ALA A O 1
ATOM 1314 N N . LEU A 1 174 ? 8.763 7.629 -13.902 1.00 96.00 174 LEU A N 1
ATOM 1315 C CA . LEU A 1 174 ? 9.617 7.733 -12.720 1.00 96.00 174 LEU A CA 1
ATOM 1316 C C . LEU A 1 174 ? 10.888 6.881 -12.849 1.00 96.00 174 LEU A C 1
ATOM 1318 O O . L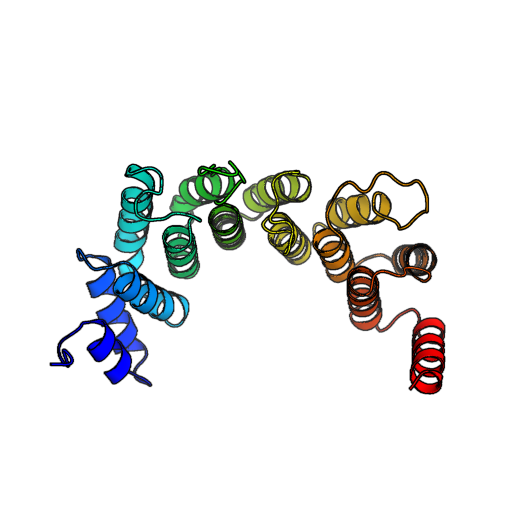EU A 1 174 ? 11.977 7.366 -12.537 1.00 96.00 174 LEU A O 1
ATOM 1322 N N . ALA A 1 175 ? 10.782 5.658 -13.380 1.00 96.00 175 ALA A N 1
ATOM 1323 C CA . ALA A 1 175 ? 11.950 4.831 -13.686 1.00 96.00 175 ALA A CA 1
ATOM 1324 C C . ALA A 1 175 ? 12.883 5.533 -14.691 1.00 96.00 175 ALA A C 1
ATOM 1326 O O . ALA A 1 175 ? 14.086 5.623 -14.485 1.00 96.00 175 ALA A O 1
ATOM 1327 N N . CYS A 1 176 ? 12.348 6.136 -15.754 1.00 94.38 176 CYS A N 1
ATOM 1328 C CA . CYS A 1 176 ? 13.178 6.844 -16.730 1.00 94.38 176 CYS A CA 1
ATOM 1329 C C . CYS A 1 176 ? 13.923 8.059 -16.157 1.00 94.38 176 CYS A C 1
ATOM 1331 O O . CYS A 1 176 ? 15.021 8.358 -16.640 1.00 94.38 176 CYS A O 1
ATOM 1333 N N . GLN A 1 177 ? 13.326 8.751 -15.182 1.00 92.75 177 GLN A N 1
ATOM 1334 C CA . GLN A 1 177 ? 13.929 9.893 -14.488 1.00 92.75 177 GLN A CA 1
ATOM 1335 C C . GLN A 1 177 ? 15.029 9.462 -13.510 1.00 92.75 177 GLN A C 1
ATOM 1337 O O . GLN A 1 177 ? 16.015 10.174 -13.361 1.00 92.75 177 GLN A O 1
ATOM 1342 N N . ASN A 1 178 ? 14.890 8.287 -12.892 1.00 92.50 178 ASN A N 1
ATOM 1343 C CA . ASN A 1 178 ? 15.791 7.780 -11.852 1.00 92.50 178 ASN A CA 1
ATOM 1344 C C . ASN A 1 178 ? 16.766 6.715 -12.370 1.00 92.50 178 ASN A C 1
ATOM 1346 O O . ASN A 1 178 ? 17.126 5.777 -11.650 1.00 92.50 178 ASN A O 1
ATOM 1350 N N . VAL A 1 179 ? 17.180 6.822 -13.633 1.00 90.81 179 VAL A N 1
ATOM 1351 C CA . VAL A 1 179 ? 18.227 5.947 -14.163 1.00 90.81 179 VAL A CA 1
ATOM 1352 C C . VAL A 1 179 ? 19.565 6.300 -13.512 1.00 90.81 179 VAL A C 1
ATOM 1354 O O . VAL A 1 179 ? 19.918 7.479 -13.487 1.00 90.81 179 VAL A O 1
ATOM 1357 N N . PRO A 1 180 ? 20.327 5.308 -13.014 1.00 85.94 180 PRO A N 1
ATOM 1358 C CA . PRO A 1 180 ? 21.643 5.542 -12.434 1.00 85.94 180 PRO A CA 1
ATOM 1359 C C . PRO A 1 180 ? 22.587 6.204 -13.445 1.00 85.94 180 PRO A C 1
ATOM 1361 O O . PRO A 1 180 ? 22.868 5.635 -14.498 1.00 85.94 180 PRO A O 1
ATOM 1364 N N . ALA A 1 181 ? 23.085 7.393 -13.121 1.00 83.88 181 ALA A N 1
ATOM 1365 C CA . ALA A 1 181 ? 24.158 8.072 -13.843 1.00 83.88 181 ALA A CA 1
ATOM 1366 C C . ALA A 1 181 ? 24.954 8.944 -12.859 1.00 83.88 181 ALA A C 1
ATOM 1368 O O . ALA A 1 181 ? 24.390 9.396 -11.863 1.00 83.88 181 ALA A O 1
ATOM 1369 N N . GLU A 1 182 ? 26.243 9.169 -13.136 1.00 73.38 182 GLU A N 1
ATOM 1370 C CA . GLU A 1 182 ? 27.198 9.793 -12.198 1.00 73.38 182 GLU A CA 1
ATOM 1371 C C . GLU A 1 182 ? 26.802 11.212 -11.741 1.00 73.38 182 GLU A C 1
ATOM 1373 O O . GLU A 1 182 ? 27.154 11.593 -10.631 1.00 73.38 182 GLU A O 1
ATOM 1378 N N . ASP A 1 183 ? 25.969 11.927 -12.510 1.00 73.50 183 ASP A N 1
ATOM 1379 C CA . ASP A 1 183 ? 25.510 13.295 -12.205 1.00 73.50 183 ASP A CA 1
ATOM 1380 C C . ASP A 1 183 ? 23.976 13.473 -12.276 1.00 73.50 183 ASP A C 1
ATOM 1382 O O . ASP A 1 183 ? 23.466 14.594 -12.370 1.00 73.50 183 ASP A O 1
ATOM 1386 N N . ALA A 1 184 ? 23.200 12.384 -12.281 1.00 75.75 184 ALA A N 1
ATOM 1387 C CA . ALA A 1 184 ? 21.744 12.494 -12.369 1.00 75.75 184 ALA A CA 1
ATOM 1388 C C . ALA A 1 184 ? 21.125 12.951 -11.041 1.00 75.75 184 ALA A C 1
ATOM 1390 O O . ALA A 1 184 ? 21.412 12.411 -9.971 1.00 75.75 184 ALA A O 1
ATOM 1391 N N . LEU A 1 185 ? 20.197 13.909 -11.123 1.00 77.88 185 LEU A N 1
ATOM 1392 C CA . LEU A 1 185 ? 19.346 14.265 -9.995 1.00 77.88 185 LEU A CA 1
ATOM 1393 C C . LEU A 1 185 ? 18.361 13.119 -9.733 1.00 77.88 185 LEU A C 1
ATOM 1395 O O . LEU A 1 185 ? 17.370 12.965 -10.444 1.00 77.88 185 LEU A O 1
ATOM 1399 N N . VAL A 1 186 ? 18.641 12.324 -8.705 1.00 78.44 186 VAL A N 1
ATOM 1400 C CA . VAL A 1 186 ? 17.729 11.288 -8.212 1.00 78.44 186 VAL A CA 1
ATOM 1401 C C . VAL A 1 186 ? 16.534 11.967 -7.540 1.00 78.44 186 VAL A C 1
ATOM 1403 O O . VAL A 1 186 ? 16.707 12.761 -6.614 1.00 78.44 186 VAL A O 1
ATOM 1406 N N . THR A 1 187 ? 15.322 11.674 -8.013 1.00 83.56 187 THR A N 1
ATOM 1407 C CA . THR A 1 187 ? 14.080 12.298 -7.534 1.00 83.56 187 THR A CA 1
ATOM 1408 C C . THR A 1 187 ? 13.379 11.485 -6.446 1.00 83.56 187 THR A C 1
ATOM 1410 O O . THR A 1 187 ? 12.580 12.047 -5.701 1.00 83.56 187 THR A O 1
ATOM 1413 N N . CYS A 1 188 ? 13.695 10.192 -6.298 1.00 89.50 188 CYS A N 1
ATOM 1414 C CA . CYS A 1 188 ? 13.175 9.346 -5.219 1.00 89.50 188 CYS A CA 1
ATOM 1415 C C . CYS A 1 188 ? 14.187 8.292 -4.740 1.00 89.50 188 CYS A C 1
ATOM 1417 O O . CYS A 1 188 ? 15.152 7.965 -5.429 1.00 89.50 188 CYS A O 1
ATOM 1419 N N . VAL A 1 189 ? 13.956 7.722 -3.554 1.00 92.88 189 VAL A N 1
ATOM 1420 C CA . VAL A 1 189 ? 14.824 6.671 -2.997 1.00 92.88 189 VAL A CA 1
ATOM 1421 C C . VAL A 1 189 ? 14.815 5.394 -3.865 1.00 92.88 189 VAL A C 1
ATOM 1423 O O . VAL A 1 189 ? 13.807 5.117 -4.529 1.00 92.88 189 VAL A O 1
ATOM 1426 N N . PRO A 1 190 ? 15.905 4.597 -3.884 1.00 95.00 190 PRO A N 1
ATOM 1427 C CA . PRO A 1 190 ? 16.025 3.412 -4.741 1.00 95.00 190 PRO A CA 1
ATOM 1428 C C . PRO A 1 190 ? 14.892 2.393 -4.595 1.00 95.00 190 PRO A C 1
ATOM 1430 O O . PRO A 1 190 ? 14.543 1.736 -5.572 1.00 95.00 190 PRO A O 1
ATOM 1433 N N . GLU A 1 191 ? 14.302 2.266 -3.407 1.00 96.94 191 GLU A N 1
ATOM 1434 C CA . GLU A 1 191 ? 13.184 1.370 -3.108 1.00 96.94 191 GLU A CA 1
ATOM 1435 C C . GLU A 1 191 ? 11.958 1.684 -3.974 1.00 96.94 191 GLU A C 1
ATOM 1437 O O . GLU A 1 191 ? 11.319 0.765 -4.486 1.00 96.94 191 GLU A O 1
ATOM 1442 N N . VAL A 1 192 ? 11.665 2.973 -4.192 1.00 97.62 192 VAL A N 1
ATOM 1443 C CA . VAL A 1 192 ? 10.523 3.429 -5.001 1.00 97.62 192 VAL A CA 1
ATOM 1444 C C . VAL A 1 192 ? 10.766 3.128 -6.475 1.00 97.62 192 VAL A C 1
ATOM 1446 O O . VAL A 1 192 ? 9.907 2.548 -7.138 1.00 97.62 192 VAL A O 1
ATOM 1449 N N . THR A 1 193 ? 11.956 3.456 -6.986 1.00 97.12 193 THR A N 1
ATOM 1450 C CA . THR A 1 193 ? 12.339 3.161 -8.375 1.00 97.12 193 THR A CA 1
ATOM 1451 C C . THR A 1 193 ? 12.353 1.658 -8.640 1.00 97.12 193 THR A C 1
ATOM 1453 O O . THR A 1 193 ? 11.844 1.209 -9.665 1.00 97.12 193 THR A O 1
ATOM 1456 N N . ALA A 1 194 ? 12.899 0.866 -7.713 1.00 97.75 194 ALA A N 1
ATOM 1457 C CA . ALA A 1 194 ? 12.907 -0.587 -7.819 1.00 97.75 194 ALA A CA 1
ATOM 1458 C C . ALA A 1 194 ? 11.485 -1.145 -7.846 1.00 97.75 194 ALA A C 1
ATOM 1460 O O . ALA A 1 194 ? 11.186 -1.960 -8.711 1.00 97.75 194 ALA A O 1
ATOM 1461 N N . GLU A 1 195 ? 10.599 -0.685 -6.959 1.00 98.62 195 GLU A N 1
ATOM 1462 C CA . GLU A 1 195 ? 9.199 -1.105 -6.987 1.00 98.62 195 GLU A CA 1
ATOM 1463 C C . GLU A 1 195 ? 8.514 -0.704 -8.299 1.00 98.62 195 GLU A C 1
ATOM 1465 O O . GLU A 1 195 ? 7.830 -1.533 -8.887 1.00 98.62 195 GLU A O 1
ATOM 1470 N N . CYS A 1 196 ? 8.758 0.502 -8.826 1.00 98.31 196 CYS A N 1
ATOM 1471 C CA . CYS A 1 196 ? 8.248 0.886 -10.145 1.00 98.31 196 CYS A CA 1
ATOM 1472 C C . CYS A 1 196 ? 8.694 -0.103 -11.226 1.00 98.31 196 CYS A C 1
ATOM 1474 O O . CYS A 1 196 ? 7.855 -0.553 -11.996 1.00 98.31 196 CYS A O 1
ATOM 1476 N N . LEU A 1 197 ? 9.974 -0.497 -11.256 1.00 98.25 197 LEU A N 1
ATOM 1477 C CA . LEU A 1 197 ? 10.462 -1.519 -12.190 1.00 98.25 197 LEU A CA 1
ATOM 1478 C C . LEU A 1 197 ? 9.696 -2.841 -12.032 1.00 98.25 197 LEU A C 1
ATOM 1480 O O . LEU A 1 197 ? 9.207 -3.360 -13.033 1.00 98.25 197 LEU A O 1
ATOM 1484 N N . ARG A 1 198 ? 9.508 -3.341 -10.801 1.00 98.19 198 ARG A N 1
ATOM 1485 C CA . ARG A 1 198 ? 8.772 -4.598 -10.535 1.00 98.19 198 ARG A CA 1
ATOM 1486 C C . ARG A 1 198 ? 7.362 -4.607 -11.111 1.00 98.19 198 ARG A C 1
ATOM 1488 O O . ARG A 1 198 ? 6.887 -5.652 -11.534 1.00 98.19 198 ARG A O 1
ATOM 1495 N N . GLN A 1 199 ? 6.695 -3.459 -11.106 1.00 98.31 199 GLN A N 1
ATOM 1496 C CA . GLN A 1 199 ? 5.304 -3.323 -11.539 1.00 98.31 199 GLN A CA 1
ATOM 1497 C C . GLN A 1 199 ? 5.154 -3.152 -13.065 1.00 98.31 199 GLN A C 1
ATOM 1499 O O . GLN A 1 199 ? 4.043 -3.154 -13.589 1.00 98.31 199 GLN A O 1
ATOM 1504 N N . LEU A 1 200 ? 6.254 -3.027 -13.815 1.00 97.94 200 LEU A N 1
ATOM 1505 C CA . LEU A 1 200 ? 6.252 -2.759 -15.260 1.00 97.94 200 LEU A CA 1
ATOM 1506 C C . LEU A 1 200 ? 6.232 -4.029 -16.138 1.00 97.94 200 LEU A C 1
ATOM 1508 O O . LEU A 1 200 ? 6.613 -3.988 -17.309 1.00 97.94 200 LEU A O 1
ATOM 1512 N N . THR A 1 201 ? 5.761 -5.161 -15.610 1.00 96.56 201 THR A N 1
ATOM 1513 C CA . THR A 1 201 ? 5.783 -6.480 -16.285 1.00 96.56 201 THR A CA 1
ATOM 1514 C C . THR A 1 201 ? 4.934 -6.563 -17.555 1.00 96.56 201 THR A C 1
ATOM 1516 O O . THR A 1 201 ? 5.095 -7.499 -18.338 1.00 96.56 201 THR A O 1
ATOM 1519 N N . ALA A 1 202 ? 4.048 -5.592 -17.781 1.00 94.88 202 ALA A N 1
ATOM 1520 C CA . ALA A 1 202 ? 3.180 -5.509 -18.952 1.00 94.88 202 ALA A CA 1
ATOM 1521 C C . ALA A 1 202 ? 3.654 -4.509 -20.025 1.00 94.88 202 ALA A C 1
ATOM 1523 O O . ALA A 1 202 ? 2.909 -4.233 -20.973 1.00 94.88 202 ALA A O 1
ATOM 1524 N N . LEU A 1 203 ? 4.860 -3.944 -19.894 1.00 95.25 203 LEU A N 1
ATOM 1525 C CA . LEU A 1 203 ? 5.415 -3.051 -20.910 1.00 95.25 203 LEU A CA 1
ATOM 1526 C C . LEU A 1 203 ? 5.593 -3.758 -22.266 1.00 95.25 203 LEU A C 1
ATOM 1528 O O . LEU A 1 203 ? 5.747 -4.975 -22.337 1.00 95.25 203 LEU A O 1
ATOM 1532 N N . PRO A 1 204 ? 5.619 -3.009 -23.382 1.00 96.06 204 PRO A N 1
ATOM 1533 C CA . PRO A 1 204 ? 6.115 -3.556 -24.637 1.00 96.06 204 PRO A CA 1
ATOM 1534 C C . PRO A 1 204 ? 7.564 -4.037 -24.470 1.00 96.06 204 PRO A C 1
ATOM 1536 O O . PRO A 1 204 ? 8.384 -3.314 -23.901 1.00 96.06 204 PRO A O 1
ATOM 1539 N N . VAL A 1 205 ? 7.897 -5.209 -25.025 1.00 96.06 205 VAL A N 1
ATOM 1540 C CA . VAL A 1 205 ? 9.228 -5.846 -24.891 1.00 96.06 205 VAL A CA 1
ATOM 1541 C C . VAL A 1 205 ? 10.365 -4.870 -25.207 1.00 96.06 205 VAL A C 1
ATOM 1543 O O . VAL A 1 205 ? 11.283 -4.721 -24.410 1.00 96.06 205 VAL A O 1
ATOM 1546 N N . MET A 1 206 ? 10.248 -4.107 -26.299 1.00 95.75 206 MET A N 1
ATOM 1547 C CA . MET A 1 206 ? 11.261 -3.120 -26.700 1.00 95.75 206 MET A CA 1
ATOM 1548 C C . MET A 1 206 ? 11.514 -2.021 -25.652 1.00 95.75 206 MET A C 1
ATOM 1550 O O . MET A 1 206 ? 12.586 -1.424 -25.616 1.00 95.75 206 MET A O 1
ATOM 1554 N N . VAL A 1 207 ? 10.516 -1.700 -24.825 1.00 96.19 207 VAL A N 1
ATOM 1555 C CA . VAL A 1 207 ? 10.634 -0.701 -23.756 1.00 96.19 207 VAL A CA 1
ATOM 1556 C C . VAL A 1 207 ? 11.305 -1.330 -22.537 1.00 96.19 207 VAL A C 1
ATOM 1558 O O . VAL A 1 207 ? 12.196 -0.717 -21.951 1.00 96.19 207 VAL A O 1
ATOM 1561 N N . ALA A 1 208 ? 10.932 -2.565 -22.193 1.00 95.88 208 ALA A N 1
ATOM 1562 C CA . ALA A 1 208 ? 11.563 -3.324 -21.117 1.00 95.88 208 ALA A CA 1
ATOM 1563 C C . ALA A 1 208 ? 13.056 -3.589 -21.400 1.00 95.88 208 ALA A C 1
ATOM 1565 O O . ALA A 1 208 ? 13.890 -3.410 -20.514 1.00 95.88 208 ALA A O 1
ATOM 1566 N N . GLU A 1 209 ? 13.416 -3.922 -22.642 1.00 94.00 209 GLU A N 1
ATOM 1567 C CA . GLU A 1 209 ? 14.812 -4.107 -23.068 1.00 94.00 209 GLU A CA 1
ATOM 1568 C C . GLU A 1 209 ? 15.637 -2.817 -22.952 1.00 94.00 209 GLU A C 1
ATOM 1570 O O . GLU A 1 209 ? 16.767 -2.845 -22.470 1.00 94.00 209 GLU A O 1
ATOM 1575 N N . ARG A 1 210 ? 15.058 -1.656 -23.283 1.00 94.62 210 ARG A N 1
ATOM 1576 C CA . ARG A 1 210 ? 15.726 -0.360 -23.070 1.00 94.62 210 ARG A CA 1
ATOM 1577 C C . ARG A 1 210 ? 15.945 -0.045 -21.593 1.00 94.62 210 ARG A C 1
ATOM 1579 O O . ARG A 1 210 ? 16.953 0.563 -21.242 1.00 94.62 210 ARG A O 1
ATOM 1586 N N . LEU A 1 211 ? 15.014 -0.425 -20.716 1.00 95.75 211 LEU A N 1
ATOM 1587 C CA . LEU A 1 211 ? 15.224 -0.302 -19.270 1.00 95.75 211 LEU A CA 1
ATOM 1588 C C . LEU A 1 211 ? 16.354 -1.224 -18.808 1.00 95.75 211 LEU A C 1
ATOM 1590 O O . LEU A 1 211 ? 17.211 -0.779 -18.050 1.00 95.75 211 LEU A O 1
ATOM 1594 N N . LEU A 1 212 ? 16.403 -2.461 -19.308 1.00 95.31 212 LEU A N 1
ATOM 1595 C CA . LEU A 1 212 ? 17.506 -3.380 -19.042 1.00 95.31 212 LEU A CA 1
ATOM 1596 C C . LEU A 1 212 ? 18.852 -2.758 -19.422 1.00 95.31 212 LEU A C 1
ATOM 1598 O O . LEU A 1 212 ? 19.734 -2.699 -18.575 1.00 95.31 212 LEU A O 1
ATOM 1602 N N . GLU A 1 213 ? 19.003 -2.229 -20.635 1.00 93.31 213 GLU A N 1
ATOM 1603 C CA . GLU A 1 213 ? 20.247 -1.571 -21.067 1.00 93.31 213 GLU A CA 1
ATOM 1604 C C . GLU A 1 213 ? 20.665 -0.432 -20.127 1.00 93.31 213 GLU A C 1
ATOM 1606 O O . GLU A 1 213 ? 21.833 -0.324 -19.755 1.00 93.31 213 GLU A O 1
ATOM 1611 N N . ARG A 1 214 ? 19.704 0.397 -19.702 1.00 93.56 214 ARG A N 1
ATOM 1612 C CA . ARG A 1 214 ? 19.959 1.559 -18.838 1.00 93.56 214 ARG A CA 1
ATOM 1613 C C . ARG A 1 214 ? 20.281 1.188 -17.391 1.00 93.56 214 ARG A C 1
ATOM 1615 O O . ARG A 1 214 ? 21.034 1.906 -16.742 1.00 93.56 214 ARG A O 1
ATOM 1622 N N . TYR A 1 215 ? 19.716 0.098 -16.878 1.00 94.69 215 TYR A N 1
ATOM 1623 C CA . TYR A 1 215 ? 19.896 -0.328 -15.487 1.00 94.69 215 TYR A CA 1
ATOM 1624 C C . TYR A 1 215 ? 20.917 -1.458 -15.310 1.00 94.69 215 TYR A C 1
ATOM 1626 O O . TYR A 1 215 ? 21.321 -1.717 -14.178 1.00 94.69 215 TYR A O 1
ATOM 1634 N N . ALA A 1 216 ? 21.372 -2.105 -16.387 1.00 89.94 216 ALA A N 1
ATOM 1635 C CA . ALA A 1 216 ? 22.253 -3.275 -16.329 1.00 89.94 216 ALA A CA 1
ATOM 1636 C C . ALA A 1 216 ? 23.554 -3.028 -15.550 1.00 89.94 216 ALA A C 1
ATOM 1638 O O . ALA A 1 216 ? 24.043 -3.937 -14.879 1.00 89.94 216 ALA A O 1
ATOM 1639 N N . ALA A 1 217 ? 24.088 -1.805 -15.625 1.00 87.31 217 ALA A N 1
ATOM 1640 C CA . ALA A 1 217 ? 25.333 -1.393 -14.977 1.00 87.31 217 ALA A CA 1
ATOM 1641 C C . ALA A 1 217 ? 25.138 -0.813 -13.561 1.00 87.31 217 ALA A C 1
ATOM 1643 O O . ALA A 1 217 ? 26.068 -0.248 -12.990 1.00 87.31 217 ALA A O 1
ATOM 1644 N N . THR A 1 218 ? 23.936 -0.906 -12.980 1.00 90.44 218 THR A N 1
ATOM 1645 C CA . THR A 1 218 ? 23.688 -0.347 -11.646 1.00 90.44 218 THR A CA 1
ATOM 1646 C C . THR A 1 218 ? 24.488 -1.068 -10.558 1.00 90.44 218 THR A C 1
ATOM 1648 O O . THR A 1 218 ? 24.479 -2.300 -10.453 1.00 90.44 218 THR A O 1
ATOM 1651 N N . ASN A 1 219 ? 25.119 -0.286 -9.679 1.00 88.62 219 ASN A N 1
ATOM 1652 C CA . ASN A 1 219 ? 25.767 -0.78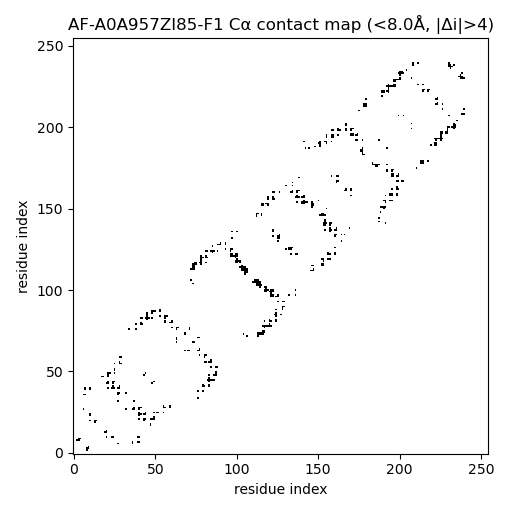4 -8.461 1.00 88.62 219 ASN A CA 1
ATOM 1653 C C . ASN A 1 219 ? 24.780 -0.963 -7.296 1.00 88.62 219 ASN A C 1
ATOM 1655 O O . ASN A 1 219 ? 25.116 -1.586 -6.291 1.00 88.62 219 ASN A O 1
ATOM 1659 N N . SER A 1 220 ? 23.554 -0.443 -7.418 1.00 92.62 220 SER A N 1
ATOM 1660 C CA . SER A 1 220 ? 22.523 -0.605 -6.393 1.00 92.62 220 SER A CA 1
ATOM 1661 C C . SER A 1 220 ? 21.894 -1.992 -6.480 1.00 92.62 220 SER A C 1
ATOM 1663 O O . SER A 1 220 ? 21.202 -2.311 -7.450 1.00 92.62 220 SER A O 1
ATOM 1665 N N . SER A 1 221 ? 22.085 -2.804 -5.438 1.00 93.38 221 SER A N 1
ATOM 1666 C CA . SER A 1 221 ? 21.433 -4.113 -5.314 1.00 93.38 221 SER A CA 1
ATOM 1667 C C . SER A 1 221 ? 19.906 -3.994 -5.324 1.00 93.38 221 SER A C 1
ATOM 1669 O O . SER A 1 221 ? 19.239 -4.822 -5.934 1.00 93.38 221 SER A O 1
ATOM 1671 N N . ILE A 1 222 ? 19.348 -2.932 -4.737 1.00 95.06 222 ILE A N 1
ATOM 1672 C CA . ILE A 1 222 ? 17.900 -2.682 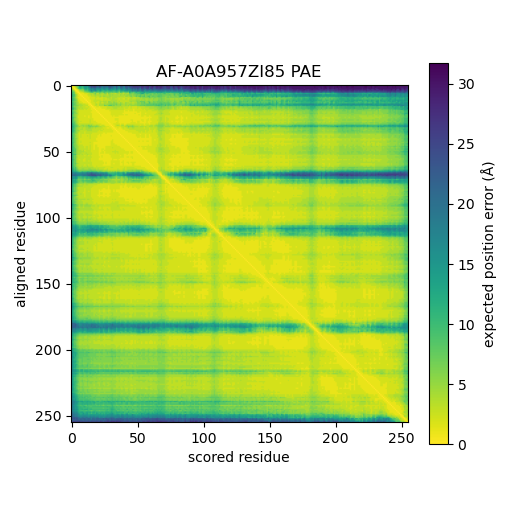-4.684 1.00 95.06 222 ILE A CA 1
ATOM 1673 C C . ILE A 1 222 ? 17.331 -2.472 -6.092 1.00 95.06 222 ILE A C 1
ATOM 1675 O O . ILE A 1 222 ? 16.365 -3.134 -6.474 1.00 95.06 222 ILE A O 1
ATOM 1679 N N . LEU A 1 223 ? 17.962 -1.602 -6.890 1.00 95.88 223 LEU A N 1
ATOM 1680 C CA . LEU A 1 223 ? 17.546 -1.357 -8.276 1.00 95.88 223 LEU A CA 1
ATOM 1681 C C . LEU A 1 223 ? 17.729 -2.601 -9.146 1.00 95.88 223 LEU A C 1
ATOM 1683 O O . LEU A 1 223 ? 16.866 -2.910 -9.965 1.00 95.88 223 LEU A O 1
ATOM 1687 N N . ARG A 1 224 ? 18.825 -3.341 -8.937 1.00 94.69 224 ARG A N 1
ATOM 1688 C CA . ARG A 1 224 ? 19.089 -4.598 -9.643 1.00 94.69 224 ARG A CA 1
ATOM 1689 C C . ARG A 1 224 ? 18.016 -5.647 -9.358 1.00 94.69 224 ARG A C 1
ATOM 1691 O O . ARG A 1 224 ? 17.543 -6.282 -10.292 1.00 94.69 224 ARG A O 1
ATOM 1698 N N . MET A 1 225 ? 17.584 -5.784 -8.103 1.00 95.31 225 MET A N 1
ATOM 1699 C CA . MET A 1 225 ? 16.487 -6.685 -7.740 1.00 95.31 225 MET A CA 1
ATOM 1700 C C . MET A 1 225 ? 15.178 -6.288 -8.429 1.00 95.31 225 MET A C 1
ATOM 1702 O O . MET A 1 225 ? 14.536 -7.142 -9.029 1.00 95.31 225 MET A O 1
ATOM 1706 N N . GLY A 1 226 ? 14.818 -4.998 -8.423 1.00 97.00 226 GLY A N 1
ATOM 1707 C CA . GLY A 1 226 ? 13.626 -4.521 -9.139 1.00 97.00 226 GLY A CA 1
ATOM 1708 C C . GLY A 1 226 ? 13.679 -4.793 -10.648 1.00 97.00 226 GLY A C 1
ATOM 1709 O O . GLY A 1 226 ? 12.677 -5.183 -11.246 1.00 97.00 226 GLY A O 1
ATOM 1710 N N . LEU A 1 227 ? 14.860 -4.656 -11.261 1.00 96.75 227 LEU A N 1
ATOM 1711 C CA . LEU A 1 227 ? 15.079 -5.014 -12.662 1.00 96.75 227 LEU A CA 1
ATOM 1712 C C . LEU A 1 227 ? 14.938 -6.525 -12.903 1.00 96.75 227 LEU A C 1
ATOM 1714 O O . LEU A 1 227 ? 14.321 -6.926 -13.886 1.00 96.75 227 LEU A O 1
ATOM 1718 N N . PHE A 1 228 ? 15.497 -7.373 -12.038 1.00 95.81 228 PHE A N 1
ATOM 1719 C CA . PHE A 1 228 ? 15.365 -8.827 -12.171 1.00 95.81 228 PHE A CA 1
ATOM 1720 C C . PHE A 1 228 ? 13.916 -9.280 -12.049 1.00 95.81 228 PHE A C 1
ATOM 1722 O O . PHE A 1 228 ? 13.460 -10.057 -12.884 1.00 95.81 228 PHE A O 1
ATOM 1729 N N . ASP A 1 229 ? 13.181 -8.751 -11.076 1.00 96.56 229 ASP A N 1
ATOM 1730 C CA . ASP A 1 229 ? 11.758 -9.033 -10.906 1.00 96.56 229 ASP A CA 1
ATOM 1731 C C . ASP A 1 229 ? 10.962 -8.672 -12.171 1.00 96.56 229 ASP A C 1
ATOM 1733 O O . ASP A 1 229 ? 10.154 -9.480 -12.632 1.00 96.56 229 ASP A O 1
ATOM 1737 N N . LEU A 1 230 ? 11.242 -7.513 -12.781 1.00 97.12 230 LEU A N 1
ATOM 1738 C CA . LEU A 1 230 ? 10.663 -7.121 -14.068 1.00 97.12 230 LEU A CA 1
ATOM 1739 C C . LEU A 1 230 ? 10.992 -8.130 -15.177 1.00 97.12 230 LEU A C 1
ATOM 1741 O O . LEU A 1 230 ? 10.099 -8.569 -15.897 1.00 97.12 230 LEU A O 1
ATOM 1745 N N . MET A 1 231 ? 12.270 -8.488 -15.334 1.00 96.88 231 MET A N 1
ATOM 1746 C CA . MET A 1 231 ? 12.723 -9.367 -16.419 1.00 96.88 231 MET A CA 1
ATOM 1747 C C . MET A 1 231 ? 12.185 -10.791 -16.281 1.00 96.88 231 MET A C 1
ATOM 1749 O O . MET A 1 231 ? 11.819 -11.397 -17.286 1.00 96.88 231 MET A O 1
ATOM 1753 N N . LEU A 1 232 ? 12.138 -11.329 -15.060 1.00 96.31 232 LEU A N 1
ATOM 1754 C CA . LEU A 1 232 ? 11.696 -12.696 -14.785 1.00 96.31 232 LEU A CA 1
ATOM 1755 C C . LEU A 1 232 ? 10.177 -12.844 -14.889 1.00 96.31 232 LEU A C 1
ATOM 1757 O O . LEU A 1 232 ? 9.707 -13.868 -15.382 1.00 96.31 232 LEU A O 1
ATOM 1761 N N . ASN A 1 233 ? 9.424 -11.827 -14.459 1.00 96.56 233 ASN A N 1
ATOM 1762 C CA . ASN A 1 233 ? 7.961 -11.871 -14.394 1.00 96.56 233 ASN A CA 1
ATOM 1763 C C . ASN A 1 233 ? 7.270 -11.133 -15.551 1.00 96.56 233 ASN A C 1
ATOM 1765 O O . ASN A 1 233 ? 6.066 -10.885 -15.490 1.00 96.56 233 ASN A O 1
ATOM 1769 N N . HIS A 1 234 ? 8.004 -10.758 -16.602 1.00 97.31 234 HIS A N 1
ATOM 1770 C CA . HIS A 1 234 ? 7.428 -10.088 -17.765 1.00 97.31 234 HIS A CA 1
ATOM 1771 C C . HIS A 1 234 ? 6.337 -10.950 -18.429 1.00 97.31 234 HIS A C 1
ATOM 1773 O O . HIS A 1 234 ? 6.496 -12.163 -18.580 1.00 97.31 234 HIS A O 1
ATOM 1779 N N . ARG A 1 235 ? 5.233 -10.329 -18.868 1.00 95.44 235 ARG A N 1
ATOM 1780 C CA . ARG A 1 235 ? 4.032 -11.049 -19.339 1.00 95.44 235 ARG A CA 1
ATOM 1781 C C . ARG A 1 235 ? 4.264 -11.939 -20.565 1.00 95.44 235 ARG A C 1
ATOM 1783 O O . ARG A 1 235 ? 3.599 -12.953 -20.721 1.00 95.44 235 ARG A O 1
ATOM 1790 N N . GLU A 1 236 ? 5.216 -11.562 -21.420 1.00 94.81 236 GLU A N 1
ATOM 1791 C CA . GLU A 1 236 ? 5.613 -12.326 -22.619 1.00 94.81 236 GLU A CA 1
ATOM 1792 C C . GLU A 1 236 ? 6.619 -13.453 -22.289 1.00 94.81 236 GLU A C 1
ATOM 1794 O O . GLU A 1 236 ? 7.189 -14.084 -23.179 1.00 94.81 236 GLU A O 1
ATOM 1799 N N . GLY A 1 237 ? 6.865 -13.693 -20.999 1.00 93.75 237 GLY A N 1
ATOM 1800 C CA . GLY A 1 237 ? 7.872 -14.607 -20.480 1.00 93.75 237 GLY A CA 1
ATOM 1801 C C . GLY A 1 237 ? 9.216 -13.929 -20.177 1.00 93.75 237 GLY A C 1
ATOM 1802 O O . GLY A 1 237 ? 9.399 -12.744 -20.466 1.00 93.75 237 GLY A O 1
ATOM 1803 N N . PRO A 1 238 ? 10.180 -14.680 -19.604 1.00 93.81 238 PRO A N 1
ATOM 1804 C CA . PRO A 1 238 ? 11.433 -14.111 -19.117 1.00 93.81 238 PRO A CA 1
ATOM 1805 C C . PRO A 1 238 ? 12.280 -13.451 -20.211 1.00 93.81 238 PRO A C 1
ATOM 1807 O O . PRO A 1 238 ? 12.676 -14.114 -21.182 1.00 93.81 238 PRO A O 1
ATOM 1810 N N . LEU A 1 239 ? 12.609 -12.174 -20.001 1.00 93.94 239 LEU A N 1
ATOM 1811 C CA . LEU A 1 239 ? 13.443 -11.342 -20.874 1.00 93.94 239 LEU A CA 1
ATOM 1812 C C . LEU A 1 239 ? 14.914 -11.328 -20.422 1.00 93.94 239 LEU A C 1
ATOM 1814 O O . LEU A 1 239 ? 15.259 -11.800 -19.341 1.00 93.94 239 LEU A O 1
ATOM 1818 N N . GLY A 1 240 ? 15.812 -10.803 -21.265 1.00 89.75 240 GLY A N 1
ATOM 1819 C CA . GLY A 1 240 ? 17.196 -10.513 -20.862 1.00 89.75 240 GLY A CA 1
ATOM 1820 C C . GLY A 1 240 ? 18.042 -11.734 -20.471 1.00 89.75 240 GLY A C 1
ATOM 1821 O O . GLY A 1 240 ? 19.021 -11.590 -19.743 1.00 89.75 240 GLY A O 1
ATOM 1822 N N . ARG A 1 241 ? 17.698 -12.940 -20.944 1.00 89.62 241 ARG A N 1
ATOM 1823 C CA . ARG A 1 241 ? 18.324 -14.210 -20.516 1.00 89.62 241 ARG A CA 1
ATOM 1824 C C . ARG A 1 241 ? 19.852 -14.204 -20.591 1.00 89.62 241 ARG A C 1
ATOM 1826 O O . ARG A 1 241 ? 20.503 -14.682 -19.671 1.00 89.62 241 ARG A O 1
ATOM 1833 N N . SER A 1 242 ? 20.423 -13.638 -21.654 1.00 88.88 242 SER A N 1
ATOM 1834 C CA . SER A 1 242 ? 21.880 -13.541 -21.823 1.00 88.88 242 SER A CA 1
ATOM 1835 C C . SER A 1 242 ? 22.540 -12.663 -20.759 1.00 88.88 242 SER A C 1
ATOM 1837 O O . SER A 1 242 ? 23.644 -12.967 -20.316 1.00 88.88 242 SER A O 1
ATOM 1839 N N . TYR A 1 243 ? 21.869 -11.587 -20.341 1.00 89.88 243 TYR A N 1
ATOM 1840 C CA . TYR A 1 243 ? 22.337 -10.731 -19.253 1.00 89.88 243 TYR A CA 1
ATOM 1841 C C . TYR A 1 243 ? 22.249 -11.459 -17.908 1.00 89.88 243 TYR A C 1
ATOM 1843 O O . TYR A 1 243 ? 23.239 -11.501 -17.185 1.00 89.88 243 TYR A O 1
ATOM 1851 N N . LEU A 1 244 ? 21.114 -12.103 -17.613 1.00 89.00 244 LEU A N 1
ATOM 1852 C CA . LEU A 1 244 ? 20.926 -12.874 -16.377 1.00 89.00 244 LEU A CA 1
ATOM 1853 C C . LEU A 1 244 ? 21.949 -14.014 -16.247 1.00 89.00 244 LEU A C 1
ATOM 1855 O O . LEU A 1 244 ? 22.542 -14.192 -15.188 1.00 89.00 244 LEU A O 1
ATOM 1859 N N . ALA A 1 245 ? 22.193 -14.758 -17.331 1.00 89.38 245 ALA A N 1
ATOM 1860 C CA . ALA A 1 245 ? 23.170 -15.843 -17.348 1.00 89.38 245 ALA A CA 1
ATOM 1861 C C . ALA A 1 245 ? 24.598 -15.341 -17.088 1.00 89.38 245 ALA A C 1
ATOM 1863 O O . ALA A 1 245 ? 25.309 -15.934 -16.280 1.00 89.38 245 ALA A O 1
ATOM 1864 N N . ARG A 1 246 ? 25.000 -14.236 -17.733 1.00 88.94 246 ARG A N 1
ATOM 1865 C CA . ARG A 1 246 ? 26.315 -13.619 -17.511 1.00 88.94 246 ARG A CA 1
ATOM 1866 C C . ARG A 1 246 ? 26.469 -13.140 -16.073 1.00 88.94 246 ARG A C 1
ATOM 1868 O O . ARG A 1 246 ? 27.475 -13.435 -15.445 1.00 88.94 246 ARG A O 1
ATOM 1875 N N . PHE A 1 247 ? 25.455 -12.455 -15.550 1.00 88.31 247 PHE A N 1
ATOM 1876 C CA . PHE A 1 247 ? 25.477 -11.957 -14.182 1.00 88.31 247 PHE A CA 1
ATOM 1877 C C . PHE A 1 247 ? 25.689 -13.091 -13.171 1.00 88.31 247 PHE A C 1
ATOM 1879 O O . PHE A 1 247 ? 26.545 -12.970 -12.302 1.00 88.31 247 PHE A O 1
ATOM 1886 N N . LEU A 1 248 ? 24.954 -14.203 -13.308 1.00 86.75 248 LEU A N 1
ATOM 1887 C CA . LEU A 1 248 ? 25.091 -15.371 -12.428 1.00 86.75 248 LEU A CA 1
ATOM 1888 C C . LEU A 1 248 ? 26.484 -16.010 -12.507 1.00 86.75 248 LEU A C 1
ATOM 1890 O O . LEU A 1 248 ? 27.011 -16.427 -11.481 1.00 86.75 248 LEU A O 1
ATOM 1894 N N . GLN A 1 249 ? 27.084 -16.075 -13.699 1.00 88.00 249 GLN A N 1
ATOM 1895 C CA . GLN A 1 249 ? 28.459 -16.561 -13.867 1.00 88.00 249 GLN A CA 1
ATOM 1896 C C . GLN A 1 249 ? 29.452 -15.655 -13.132 1.00 88.00 249 GLN A C 1
ATOM 1898 O O . GLN A 1 249 ? 30.204 -16.134 -12.292 1.00 88.00 249 GLN A O 1
ATOM 1903 N N . GLU A 1 250 ? 29.377 -14.344 -13.366 1.00 86.44 250 GLU A N 1
ATOM 1904 C CA . GLU A 1 250 ? 30.260 -13.357 -12.732 1.00 86.44 250 GLU A CA 1
ATOM 1905 C C . GLU A 1 250 ? 30.124 -13.335 -11.201 1.00 86.44 250 GLU A C 1
ATOM 1907 O O . GLU A 1 250 ? 31.118 -13.144 -10.512 1.00 86.44 250 GLU A O 1
ATOM 1912 N N . THR A 1 251 ? 28.921 -13.552 -10.652 1.00 80.25 251 THR A N 1
ATOM 1913 C CA . THR A 1 251 ? 28.741 -13.629 -9.189 1.00 80.25 251 THR A CA 1
ATOM 1914 C C . THR A 1 251 ? 29.233 -14.945 -8.599 1.00 80.25 251 THR A C 1
ATOM 1916 O O . THR A 1 251 ? 29.780 -14.928 -7.505 1.00 80.25 251 THR A O 1
ATOM 1919 N N . THR A 1 252 ? 29.080 -16.065 -9.312 1.00 73.00 252 THR A N 1
ATOM 1920 C CA . THR A 1 252 ? 29.570 -17.374 -8.842 1.00 73.00 252 THR A CA 1
ATOM 1921 C C . THR A 1 252 ? 31.099 -17.420 -8.805 1.00 73.00 252 THR A C 1
ATOM 1923 O O . THR A 1 252 ? 31.665 -18.045 -7.920 1.00 73.00 252 THR A O 1
ATOM 1926 N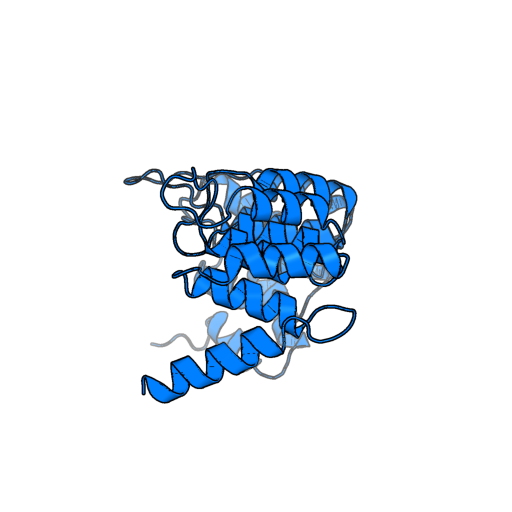 N . ASP A 1 253 ? 31.769 -16.733 -9.733 1.00 66.44 253 ASP A N 1
ATOM 1927 C CA . ASP A 1 253 ? 33.235 -16.652 -9.783 1.00 66.44 253 ASP A CA 1
ATOM 1928 C C . ASP A 1 253 ? 33.833 -15.696 -8.724 1.00 66.44 253 ASP A C 1
ATOM 1930 O O . ASP A 1 253 ? 35.054 -15.635 -8.564 1.00 66.44 253 ASP A O 1
ATOM 1934 N N . MET A 1 254 ? 32.993 -14.924 -8.020 1.00 58.44 254 MET A N 1
ATOM 1935 C CA . MET A 1 254 ? 33.399 -14.008 -6.945 1.00 58.44 254 MET A CA 1
ATOM 1936 C C . MET A 1 254 ? 33.293 -14.607 -5.530 1.00 58.44 254 MET A C 1
ATOM 1938 O O . MET A 1 254 ? 33.821 -13.989 -4.600 1.00 58.44 254 MET A O 1
ATOM 1942 N N . ASP A 1 255 ? 32.634 -15.761 -5.378 1.00 50.28 255 ASP A N 1
ATOM 1943 C CA . ASP A 1 255 ? 32.509 -16.529 -4.125 1.00 50.28 255 ASP A CA 1
ATOM 1944 C C . ASP A 1 255 ? 33.630 -17.581 -3.984 1.00 50.28 255 ASP A C 1
ATOM 1946 O O . ASP A 1 255 ? 34.131 -17.763 -2.847 1.00 50.28 255 ASP A O 1
#

pLDDT: mean 91.86, std 9.53, range [41.91, 98.75]

Foldseek 3Di:
DPPCPDLLVVLVVCVVVLVVNLVSLLVQLQDDDALVSVLSSLVSLLVRPDLVSQVSLVVSLVVCPPVQCPRPFLCPSNLSSLSSNLVNPALVCLVVLLVQLVDWHADPDVRATRSLSSNLSSLNSNLSRPVVSSLVSLLVLLQDARADQPARGPNLSSLVSCLVSVNLVSLLVLLVQQQDDPDGDNRGHLNNNLSSLLSNLADDLVSLVVSCVRRLPDPDPSNVNSNQNSQCNRPVHHPPVVSVVVVVVVVVVVD

Nearest PDB structures (foldseek):
  1ibr-assembly2_D  TM=4.383E-01  e=1.548E-01  Homo sapiens
  7mc4-assembly1_A  TM=5.694E-01  e=1.004E+00  Synechococcus sp. A15-62
  7q4o-assembly1_A  TM=4.479E-01  e=1.004E+00  Homo sapiens
  9c1e-assembly1_B  TM=2.371E-01  e=2.793E+00  Neogale vison

Radius of gyration: 21.42 Å; Cα contacts (8 Å, |Δi|>4): 358; chains: 1; bounding box: 54×39×66 Å